Protein AF-A0A944QDQ6-F1 (afdb_monomer)

Sequence (275 aa):
MDFVETLKLIGAILAALIASRTIGAGARNWYLKGWGSRKVWRKKLNLLAVGATEEYVENLLGTPVFRNLEGPEIWQGNEEDTPKWVDHIFSTPHAWVVTRRVNDQLESWSVTVTDPKFWWDLEDVTFGKAKGRLGRSTFSELVDAPSGKYESAGARTAVYAESAYYGNPGAYQTFIFMHNQEGTGTCRTSGKGDVRTGEFSRPDDKGDYSAPEDESYRSESVVNTIIVTWYSSKMLHHEWQSWPVAITDQMRLLHRYQKKHGWRGKRSLGDGNGK

Structure (mmCIF, N/CA/C/O backbone):
data_AF-A0A944QDQ6-F1
#
_entry.id   AF-A0A944QDQ6-F1
#
loop_
_atom_site.group_PDB
_atom_site.id
_atom_site.type_symbol
_atom_site.label_atom_id
_atom_site.label_alt_id
_atom_site.label_comp_id
_atom_site.label_asym_id
_atom_site.label_entity_id
_atom_site.label_seq_id
_atom_site.pdbx_PDB_ins_code
_atom_site.Cartn_x
_atom_site.Cartn_y
_atom_site.Cartn_z
_atom_site.occupancy
_atom_site.B_iso_or_equiv
_atom_site.auth_seq_id
_atom_site.auth_comp_id
_atom_site.auth_asym_id
_atom_site.auth_atom_id
_atom_site.pdbx_PDB_model_num
ATOM 1 N N . MET A 1 1 ? -40.644 -3.416 56.980 1.00 56.97 1 MET A N 1
ATOM 2 C CA . MET A 1 1 ? -39.451 -3.134 56.160 1.00 56.97 1 MET A CA 1
ATOM 3 C C . MET A 1 1 ? -39.256 -1.632 56.220 1.00 56.97 1 MET A C 1
ATOM 5 O O . MET A 1 1 ? -40.200 -0.915 55.907 1.00 56.97 1 MET A O 1
ATOM 9 N N . ASP A 1 2 ? -38.142 -1.182 56.788 1.00 83.06 2 ASP A N 1
ATOM 10 C CA . ASP A 1 2 ? -37.934 0.227 57.130 1.00 83.06 2 ASP A CA 1
ATOM 11 C C . ASP A 1 2 ? -37.652 1.042 55.858 1.00 83.06 2 ASP A C 1
ATOM 13 O O . ASP A 1 2 ? -36.923 0.590 54.972 1.00 83.06 2 ASP A O 1
ATOM 17 N N . PHE A 1 3 ? -38.228 2.238 55.746 1.00 78.00 3 PHE A N 1
ATOM 18 C CA . PHE A 1 3 ? -38.111 3.105 54.563 1.00 78.00 3 PHE A CA 1
ATOM 19 C C . PHE A 1 3 ? -36.640 3.391 54.209 1.00 78.00 3 PHE A C 1
ATOM 21 O O . PHE A 1 3 ? -36.255 3.482 53.040 1.00 78.00 3 PHE A O 1
ATOM 28 N N . VAL A 1 4 ? -35.789 3.439 55.236 1.00 82.94 4 VAL A N 1
ATOM 29 C CA . VAL A 1 4 ? -34.338 3.611 55.122 1.00 82.94 4 VAL A CA 1
ATOM 30 C C . VAL A 1 4 ? -33.655 2.411 54.448 1.00 82.94 4 VAL A C 1
ATOM 32 O O . VAL A 1 4 ? -32.714 2.601 53.677 1.00 82.94 4 VAL A O 1
ATOM 35 N N . GLU A 1 5 ? -34.116 1.179 54.680 1.00 78.81 5 GLU A N 1
ATOM 36 C CA . GLU A 1 5 ? -33.572 -0.012 54.009 1.00 78.81 5 GLU A CA 1
ATOM 37 C C . GLU A 1 5 ? -33.968 -0.059 52.532 1.00 78.81 5 GLU A C 1
ATOM 39 O O . GLU A 1 5 ? -33.144 -0.398 51.680 1.00 78.81 5 GLU A O 1
ATOM 44 N N . THR A 1 6 ? -35.197 0.353 52.207 1.00 80.56 6 THR A N 1
ATOM 45 C CA . THR A 1 6 ? -35.670 0.425 50.818 1.00 80.56 6 THR A CA 1
ATOM 46 C C . THR A 1 6 ? -34.876 1.458 50.011 1.00 80.56 6 THR A C 1
ATOM 48 O O . THR A 1 6 ? -34.457 1.176 48.888 1.00 80.56 6 THR A O 1
ATOM 51 N N . LEU A 1 7 ? -34.577 2.623 50.599 1.00 77.81 7 LEU A N 1
ATOM 52 C CA . LEU A 1 7 ? -33.734 3.649 49.970 1.00 77.81 7 LEU A CA 1
ATOM 53 C C . LEU A 1 7 ? -32.287 3.183 49.752 1.00 77.81 7 LEU A C 1
ATOM 55 O O . LEU A 1 7 ? -31.714 3.446 48.692 1.00 77.81 7 LEU A O 1
ATOM 59 N N . LYS A 1 8 ? -31.697 2.454 50.709 1.00 80.69 8 LYS A N 1
ATOM 60 C CA . LYS A 1 8 ? -30.347 1.878 50.563 1.00 80.69 8 LYS A CA 1
ATOM 61 C C . LYS A 1 8 ? -30.285 0.845 49.437 1.00 80.69 8 LYS A C 1
ATOM 63 O O . LYS A 1 8 ? -29.337 0.863 48.652 1.00 80.69 8 LYS A O 1
ATOM 68 N N . LEU A 1 9 ? -31.301 -0.012 49.321 1.00 79.44 9 LEU A N 1
ATOM 69 C CA . LEU A 1 9 ? -31.389 -1.017 48.260 1.00 79.44 9 LEU A CA 1
ATOM 70 C C . LEU A 1 9 ? -31.516 -0.365 46.873 1.00 79.44 9 LEU A C 1
ATOM 72 O O . LEU A 1 9 ? -30.782 -0.725 45.954 1.00 79.44 9 LEU A O 1
ATOM 76 N N . ILE A 1 10 ? -32.387 0.640 46.732 1.00 75.81 10 ILE A N 1
ATOM 77 C CA . ILE A 1 10 ? -32.554 1.398 45.480 1.00 75.81 10 ILE A CA 1
ATOM 78 C C . ILE A 1 10 ? -31.249 2.112 45.096 1.00 75.81 10 ILE A C 1
ATOM 80 O O . ILE A 1 10 ? -30.823 2.042 43.940 1.00 75.81 10 ILE A O 1
ATOM 84 N N . GLY A 1 11 ? -30.578 2.749 46.061 1.00 71.38 11 GLY A N 1
ATOM 85 C CA . GLY A 1 11 ? -29.288 3.408 45.845 1.00 71.38 11 GLY A CA 1
ATOM 86 C C . GLY A 1 11 ? -28.192 2.443 45.382 1.00 71.38 11 GLY A C 1
ATOM 87 O O . GLY A 1 11 ? -27.461 2.751 44.440 1.00 71.38 11 GLY A O 1
ATOM 88 N N . ALA A 1 12 ? -28.114 1.251 45.98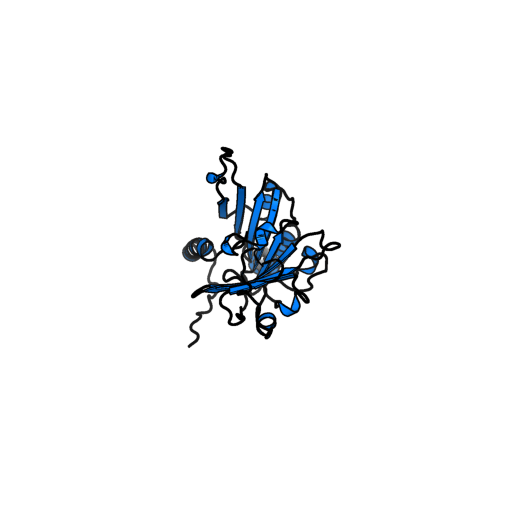0 1.00 73.62 12 ALA A N 1
ATOM 89 C CA . ALA A 1 12 ? -27.153 0.219 45.590 1.00 73.62 12 ALA A CA 1
ATOM 90 C C . ALA A 1 12 ? -27.408 -0.317 44.169 1.00 73.62 12 ALA A C 1
ATOM 92 O O . ALA A 1 12 ? -26.464 -0.474 43.392 1.00 73.62 12 ALA A O 1
ATOM 93 N N . ILE A 1 13 ? -28.675 -0.537 43.797 1.00 69.75 13 ILE A N 1
ATOM 94 C CA . ILE A 1 13 ? -29.059 -0.984 42.449 1.00 69.75 13 ILE A CA 1
ATOM 95 C C . ILE A 1 13 ? -28.701 0.079 41.401 1.00 69.75 13 ILE A C 1
ATOM 97 O O . ILE A 1 13 ? -28.098 -0.241 40.375 1.00 69.75 13 ILE A O 1
ATOM 101 N N . LEU A 1 14 ? -29.012 1.353 41.662 1.00 66.12 14 LEU A N 1
ATOM 102 C CA . LEU A 1 14 ? -28.656 2.462 40.769 1.00 66.12 14 LEU A CA 1
ATOM 103 C C . LEU A 1 14 ? -27.138 2.615 40.620 1.00 66.12 14 LEU A C 1
ATOM 105 O O . LEU A 1 14 ? -26.649 2.759 39.500 1.00 66.12 14 LEU A O 1
ATOM 109 N N . ALA A 1 15 ? -26.381 2.526 41.716 1.00 65.50 15 ALA A N 1
ATOM 110 C CA . ALA A 1 15 ? -24.922 2.583 41.678 1.00 65.50 15 ALA A CA 1
ATOM 111 C C . ALA A 1 15 ? -24.322 1.426 40.858 1.00 65.50 15 ALA A C 1
ATOM 113 O O . ALA A 1 15 ? -23.441 1.656 40.028 1.00 65.50 15 ALA A O 1
ATOM 114 N N . ALA A 1 16 ? -24.840 0.203 41.012 1.00 63.19 16 ALA A N 1
ATOM 115 C CA . ALA A 1 16 ? -24.416 -0.958 40.228 1.00 63.19 16 ALA A CA 1
ATOM 116 C C . ALA A 1 16 ? -24.758 -0.819 38.729 1.00 63.19 16 ALA A C 1
ATOM 118 O O . ALA A 1 16 ? -23.953 -1.171 37.861 1.00 63.19 16 ALA A O 1
ATOM 119 N N . LEU A 1 17 ? -25.919 -0.250 38.394 1.00 57.84 17 LEU A N 1
ATOM 120 C CA . LEU A 1 17 ? -26.319 0.027 37.008 1.00 57.84 17 LEU A CA 1
ATOM 121 C C . LEU A 1 17 ? -25.458 1.117 36.353 1.00 57.84 17 LEU A C 1
ATOM 123 O O . LEU A 1 17 ? -25.081 1.000 35.186 1.00 57.84 17 LEU A O 1
ATOM 127 N N . ILE A 1 18 ? -25.099 2.164 37.095 1.00 64.75 18 ILE A N 1
ATOM 128 C CA . ILE A 1 18 ? -24.206 3.219 36.601 1.00 64.75 18 ILE A CA 1
ATOM 129 C C . ILE A 1 18 ? -22.786 2.669 36.422 1.00 64.75 18 ILE A C 1
ATOM 131 O O . ILE A 1 18 ? -22.187 2.879 35.367 1.00 64.75 18 ILE A O 1
ATOM 135 N N . ALA A 1 19 ? -22.272 1.912 37.396 1.00 57.75 19 ALA A N 1
ATOM 136 C CA . ALA A 1 19 ? -20.950 1.289 37.330 1.00 57.75 19 ALA A CA 1
ATOM 137 C C . ALA A 1 19 ? -20.834 0.277 36.176 1.00 57.75 19 ALA A C 1
ATOM 139 O O . ALA A 1 19 ? -19.851 0.272 35.440 1.00 57.75 19 ALA A O 1
ATOM 140 N N . SER A 1 20 ? -21.857 -0.550 35.953 1.00 57.84 20 SER A N 1
ATOM 141 C CA . SER A 1 20 ? -21.879 -1.490 34.822 1.00 57.84 20 SER A CA 1
ATOM 142 C C . SER A 1 20 ? -21.933 -0.773 33.468 1.00 57.84 20 SER A C 1
ATOM 144 O O . SER A 1 20 ? -21.246 -1.187 32.531 1.00 57.84 20 SER A O 1
ATOM 146 N N . ARG A 1 21 ? -22.658 0.351 33.356 1.00 58.62 21 ARG A N 1
ATOM 147 C CA . ARG A 1 21 ? -22.640 1.195 32.149 1.00 58.62 21 ARG A CA 1
ATOM 148 C C . ARG A 1 21 ? -21.292 1.867 31.909 1.00 58.62 21 ARG A C 1
ATOM 150 O O . ARG A 1 21 ? -20.854 1.907 30.762 1.00 58.62 21 ARG A O 1
ATOM 157 N N . THR A 1 22 ? -20.622 2.383 32.938 1.00 62.34 22 THR A N 1
ATOM 158 C CA . THR A 1 22 ? -19.313 3.041 32.780 1.00 62.34 22 THR A CA 1
ATOM 159 C C . THR A 1 22 ? -18.206 2.038 32.466 1.00 62.34 22 THR A C 1
ATOM 161 O O . THR A 1 22 ? -17.411 2.286 31.559 1.00 62.34 22 THR A O 1
ATOM 164 N N . ILE A 1 23 ? -18.204 0.869 33.114 1.00 66.12 23 ILE A N 1
ATOM 165 C CA . ILE A 1 23 ? -17.296 -0.241 32.789 1.00 66.12 23 ILE A CA 1
ATOM 166 C C . ILE A 1 23 ? -17.562 -0.743 31.363 1.00 66.12 23 ILE A C 1
ATOM 168 O O . ILE A 1 23 ? -16.626 -0.886 30.576 1.00 66.12 23 ILE A O 1
ATOM 172 N N . GLY A 1 24 ? -18.831 -0.928 30.985 1.00 59.50 24 GLY A N 1
ATOM 173 C CA . GLY A 1 24 ? -19.222 -1.335 29.634 1.00 59.50 24 GLY A CA 1
ATOM 174 C C . GLY A 1 24 ? -18.836 -0.314 28.558 1.00 59.50 24 GLY A C 1
ATOM 175 O O . GLY A 1 24 ? -18.328 -0.689 27.501 1.00 59.50 24 GLY A O 1
ATOM 176 N N . ALA A 1 25 ? -19.001 0.984 28.825 1.00 61.81 25 ALA A N 1
ATOM 177 C CA . ALA A 1 25 ? -18.583 2.057 27.923 1.00 61.81 25 ALA A CA 1
ATOM 178 C C . ALA A 1 25 ? -17.053 2.155 27.808 1.00 61.81 25 ALA A C 1
ATOM 180 O O . ALA A 1 25 ? -16.532 2.347 26.708 1.00 61.81 25 ALA A O 1
ATOM 181 N N . GLY A 1 26 ? -16.324 1.967 28.912 1.00 64.00 26 GLY A N 1
ATOM 182 C CA . GLY A 1 26 ? -14.861 1.906 28.933 1.00 64.00 26 GLY A CA 1
ATOM 183 C C . GLY A 1 26 ? -14.321 0.718 28.138 1.00 64.00 26 GLY A C 1
ATOM 184 O O . GLY A 1 26 ? -13.469 0.898 27.267 1.00 64.00 26 GLY A O 1
ATOM 185 N N . ALA A 1 27 ? -14.879 -0.475 28.355 1.00 63.97 27 ALA A N 1
ATOM 186 C CA . ALA A 1 27 ? -14.532 -1.689 27.620 1.00 63.97 27 ALA A CA 1
ATOM 187 C C . ALA A 1 27 ? -14.871 -1.573 26.127 1.00 63.97 27 ALA A C 1
ATOM 189 O O . ALA A 1 27 ? -14.054 -1.930 25.278 1.00 63.97 27 ALA A O 1
ATOM 190 N N . ARG A 1 28 ? -16.033 -0.999 25.782 1.00 62.97 28 ARG A N 1
ATOM 191 C CA . ARG A 1 28 ? -16.425 -0.726 24.392 1.00 62.97 28 ARG A CA 1
ATOM 192 C C . ARG A 1 28 ? -15.487 0.276 23.729 1.00 62.97 28 ARG A C 1
ATOM 194 O O . ARG A 1 28 ? -15.049 0.029 22.612 1.00 62.97 28 ARG A O 1
ATOM 201 N N . ASN A 1 29 ? -15.138 1.371 24.401 1.00 65.81 29 ASN A N 1
ATOM 202 C CA . ASN A 1 29 ? -14.189 2.351 23.875 1.00 65.81 29 ASN A CA 1
ATOM 203 C C . ASN A 1 29 ? -12.790 1.756 23.712 1.00 65.81 29 ASN A C 1
ATOM 205 O O . ASN A 1 29 ? -12.133 2.024 22.712 1.00 65.81 29 ASN A O 1
ATOM 209 N N . TRP A 1 30 ? -12.337 0.925 24.648 1.00 70.19 30 TRP A N 1
ATOM 210 C CA . TRP A 1 30 ? -11.065 0.219 24.527 1.00 70.19 30 TRP A CA 1
ATOM 211 C C . TRP A 1 30 ? -11.079 -0.782 23.364 1.00 70.19 30 TRP A C 1
ATOM 213 O O . TRP A 1 30 ? -10.160 -0.791 22.545 1.00 70.19 30 TRP A O 1
ATOM 223 N N . TYR A 1 31 ? -12.159 -1.553 23.215 1.00 69.44 31 TYR A N 1
ATOM 224 C CA . TYR A 1 31 ? -12.350 -2.478 22.099 1.00 69.44 31 TYR A CA 1
ATOM 225 C C . TYR A 1 31 ? -12.383 -1.743 20.752 1.00 69.44 31 TYR A C 1
ATOM 227 O O . TYR A 1 31 ? -11.644 -2.104 19.835 1.00 69.44 31 TYR A O 1
ATOM 235 N N . LEU A 1 32 ? -13.175 -0.673 20.645 1.00 71.69 32 LEU A N 1
ATOM 236 C CA . LEU A 1 32 ? -13.296 0.149 19.441 1.00 71.69 32 LEU A CA 1
ATOM 237 C C . LEU A 1 32 ? -12.043 0.971 19.138 1.00 71.69 32 LEU A C 1
ATOM 239 O O . LEU A 1 32 ? -11.860 1.333 17.988 1.00 71.69 32 LEU A O 1
ATOM 243 N N . LYS A 1 33 ? -11.170 1.243 20.115 1.00 71.25 33 LYS A N 1
ATOM 244 C CA . LYS A 1 33 ? -9.846 1.858 19.889 1.00 71.25 33 LYS A CA 1
ATOM 245 C C . LYS A 1 33 ? -8.743 0.828 19.627 1.00 71.25 33 LYS A C 1
ATOM 247 O O . LYS A 1 33 ? -7.660 1.184 19.169 1.00 71.25 33 LYS A O 1
ATOM 252 N N . GLY A 1 34 ? -9.000 -0.440 19.933 1.00 77.06 34 GLY A N 1
ATOM 253 C CA . GLY A 1 34 ? -8.056 -1.541 19.825 1.00 77.06 34 GLY A CA 1
ATOM 254 C C . GLY A 1 34 ? -8.468 -2.540 18.751 1.00 77.06 34 GLY A C 1
ATOM 255 O O . GLY A 1 34 ? -8.372 -2.278 17.556 1.00 77.06 34 GLY A O 1
ATOM 256 N N . TRP A 1 35 ? -8.863 -3.736 19.182 1.00 81.94 35 TRP A N 1
ATOM 257 C CA . TRP A 1 35 ? -9.089 -4.880 18.295 1.00 81.94 35 TRP A CA 1
ATOM 258 C C . TRP A 1 35 ? -10.320 -4.727 17.389 1.00 81.94 35 TRP A C 1
ATOM 260 O O . TRP A 1 35 ? -10.261 -5.077 16.209 1.00 81.94 35 TRP A O 1
ATOM 270 N N . GLY A 1 36 ? -11.394 -4.120 17.899 1.00 85.94 36 GLY A N 1
ATOM 271 C CA . GLY A 1 36 ? -12.598 -3.809 17.132 1.00 85.94 36 GLY A CA 1
ATOM 272 C C . GLY A 1 36 ? -12.317 -2.872 15.961 1.00 85.94 36 GLY A C 1
ATOM 273 O O . GLY A 1 36 ? -12.753 -3.160 14.848 1.00 85.94 36 GLY A O 1
ATOM 274 N N . SER A 1 37 ? -11.514 -1.821 16.182 1.00 89.94 37 SER A N 1
ATOM 275 C CA . SER A 1 37 ? -11.062 -0.914 15.112 1.00 89.94 37 SER A CA 1
ATOM 276 C C . SER A 1 37 ? -10.401 -1.688 13.976 1.00 89.94 37 SER A C 1
ATOM 278 O O . SER A 1 37 ? -10.774 -1.546 12.815 1.00 89.94 37 SER A O 1
ATOM 280 N N . ARG A 1 38 ? -9.460 -2.579 14.317 1.00 93.38 38 ARG A N 1
ATOM 281 C CA . ARG A 1 38 ? -8.719 -3.379 13.334 1.00 93.38 38 ARG A CA 1
ATOM 282 C C . ARG A 1 38 ? -9.658 -4.247 12.499 1.00 93.38 38 ARG A C 1
ATOM 284 O O . ARG A 1 38 ? -9.533 -4.285 11.282 1.00 93.38 38 ARG A O 1
ATOM 291 N N . LYS A 1 39 ? -10.633 -4.907 13.129 1.00 93.81 39 LYS A N 1
ATOM 292 C CA . LYS A 1 39 ? -11.616 -5.729 12.406 1.00 93.81 39 LYS A CA 1
ATOM 293 C C . LYS A 1 39 ? -12.482 -4.892 11.460 1.00 93.81 39 LYS A C 1
ATOM 295 O O . LYS A 1 39 ? -12.718 -5.317 10.334 1.00 93.81 39 LYS A O 1
ATOM 300 N N . VAL A 1 40 ? -12.940 -3.720 11.904 1.00 94.25 40 VAL A N 1
ATOM 301 C CA . VAL A 1 40 ? -13.736 -2.799 11.075 1.00 94.25 40 VAL A CA 1
ATOM 302 C C . VAL A 1 40 ? -12.927 -2.320 9.873 1.00 94.25 40 VAL A C 1
ATOM 304 O O . VAL A 1 40 ? -13.420 -2.381 8.752 1.00 94.25 40 VAL A O 1
ATOM 307 N N . TRP A 1 41 ? -11.678 -1.907 10.083 1.00 95.44 41 TRP A N 1
ATOM 308 C CA . TRP A 1 41 ? -10.842 -1.400 8.999 1.00 95.44 41 TRP A CA 1
ATOM 309 C C . TRP A 1 41 ? -10.479 -2.466 7.970 1.00 95.44 41 TRP A C 1
ATOM 311 O O . TRP A 1 41 ? -10.577 -2.174 6.790 1.00 95.44 41 TRP A O 1
ATOM 321 N N . ARG A 1 42 ? -10.182 -3.712 8.363 1.00 96.25 42 ARG A N 1
ATOM 322 C CA . ARG A 1 42 ? -9.988 -4.805 7.382 1.00 96.25 42 ARG A CA 1
ATOM 323 C C . ARG A 1 42 ? -11.198 -4.979 6.470 1.00 96.25 42 ARG A C 1
ATOM 325 O O . ARG A 1 42 ? -11.043 -5.067 5.263 1.00 96.25 42 ARG A O 1
ATOM 332 N N . LYS A 1 43 ? -12.404 -4.972 7.051 1.00 96.06 43 LYS A N 1
ATOM 333 C CA . LYS A 1 43 ? -13.643 -5.067 6.271 1.00 96.06 43 LYS A CA 1
ATOM 334 C C . LYS A 1 43 ? -13.798 -3.900 5.305 1.00 96.06 43 LYS A C 1
ATOM 336 O O . LYS A 1 43 ? -14.211 -4.125 4.182 1.00 96.06 43 LYS A O 1
ATOM 341 N N . LYS A 1 44 ? -13.474 -2.676 5.736 1.00 97.12 44 LYS A N 1
ATOM 342 C CA . LYS A 1 44 ? -13.519 -1.502 4.858 1.00 97.12 44 LYS A CA 1
ATOM 343 C C . LYS A 1 44 ? -12.504 -1.605 3.719 1.00 97.12 44 LYS A C 1
ATOM 345 O O . LYS A 1 44 ? -12.864 -1.341 2.587 1.00 97.12 44 LYS A O 1
ATOM 350 N N . LEU A 1 45 ? -11.271 -2.022 4.001 1.00 97.25 45 LEU A N 1
ATOM 351 C CA . LEU A 1 45 ? -10.235 -2.165 2.975 1.00 97.25 45 LEU A CA 1
ATOM 352 C C . LEU A 1 45 ? -10.592 -3.236 1.930 1.00 97.25 45 LEU A C 1
ATOM 354 O O . LEU A 1 45 ? -10.366 -3.007 0.751 1.00 97.25 45 LEU A O 1
ATOM 358 N N . ASN A 1 46 ? -11.243 -4.334 2.331 1.00 96.94 46 ASN A N 1
ATOM 359 C CA . ASN A 1 46 ? -11.766 -5.352 1.403 1.00 96.94 46 ASN A CA 1
ATOM 360 C C . ASN A 1 46 ? -12.862 -4.837 0.450 1.00 96.94 46 ASN A C 1
ATOM 362 O O . ASN A 1 46 ? -13.221 -5.541 -0.486 1.00 96.94 46 ASN A O 1
ATOM 366 N N . LEU A 1 47 ? -13.437 -3.659 0.707 1.00 96.69 47 LEU A N 1
ATOM 367 C CA . LEU A 1 47 ? -14.458 -3.049 -0.148 1.00 96.69 47 LEU A CA 1
ATOM 368 C C . LEU A 1 47 ? -13.866 -2.054 -1.159 1.00 96.69 47 LEU A C 1
ATOM 370 O O . LEU A 1 47 ? -14.606 -1.520 -1.979 1.00 96.69 47 LEU A O 1
ATOM 374 N N . LEU A 1 48 ? -12.556 -1.787 -1.114 1.00 96.38 48 LEU A N 1
ATOM 375 C CA . LEU A 1 48 ? -11.902 -0.966 -2.130 1.00 96.38 48 LEU A CA 1
ATOM 376 C C . LEU A 1 48 ? -11.817 -1.735 -3.447 1.00 96.38 48 LEU A C 1
ATOM 378 O O . LEU A 1 48 ? -11.375 -2.881 -3.485 1.00 96.38 48 LEU A O 1
ATOM 382 N N . ALA A 1 49 ? -12.218 -1.080 -4.532 1.00 94.31 49 ALA A N 1
ATOM 383 C CA . ALA A 1 49 ? -12.229 -1.666 -5.861 1.00 94.31 49 ALA A CA 1
ATOM 384 C C . ALA A 1 49 ? -11.846 -0.618 -6.906 1.00 94.31 49 ALA A C 1
ATOM 386 O O . ALA A 1 49 ? -12.343 0.507 -6.877 1.00 94.31 49 ALA A O 1
ATOM 387 N N . VAL A 1 50 ? -10.983 -1.005 -7.847 1.00 94.56 50 VAL A N 1
ATOM 388 C CA . VAL A 1 50 ? -10.730 -0.222 -9.067 1.00 94.56 50 VAL A CA 1
ATOM 389 C C . VAL A 1 50 ? -12.058 -0.024 -9.815 1.00 94.56 50 VAL A C 1
ATOM 391 O O . VAL A 1 50 ? -12.908 -0.913 -9.820 1.00 94.56 50 VAL A O 1
ATOM 394 N N . GLY A 1 51 ? -12.258 1.159 -10.392 1.00 94.12 51 GLY A N 1
ATOM 395 C CA . GLY A 1 51 ? -13.498 1.591 -11.042 1.00 94.12 51 GLY A CA 1
ATOM 396 C C . GLY A 1 51 ? -14.539 2.209 -10.100 1.00 94.12 51 GLY A C 1
ATOM 397 O O . GLY A 1 51 ? -15.549 2.726 -10.573 1.00 94.12 51 GLY A O 1
ATOM 398 N N . ALA A 1 52 ? -14.317 2.197 -8.781 1.00 95.75 52 ALA A N 1
ATOM 399 C CA . ALA A 1 52 ? -15.212 2.863 -7.836 1.00 95.75 52 ALA A CA 1
ATOM 400 C C . ALA A 1 52 ? -15.254 4.390 -8.044 1.00 95.75 52 ALA A C 1
ATOM 402 O O . ALA A 1 52 ? -14.278 5.011 -8.475 1.00 95.75 52 ALA A O 1
ATOM 403 N N . THR A 1 53 ? -16.387 5.001 -7.691 1.00 95.94 53 THR A N 1
ATOM 404 C CA . THR A 1 53 ? -16.551 6.460 -7.684 1.00 95.94 53 THR A CA 1
ATOM 405 C C . THR A 1 53 ? -15.885 7.080 -6.455 1.00 95.94 53 THR A C 1
ATOM 407 O O . THR A 1 53 ? -15.695 6.418 -5.432 1.00 95.94 53 THR A O 1
ATOM 410 N N . GLU A 1 54 ? -15.565 8.373 -6.516 1.00 93.81 54 GLU A N 1
ATOM 411 C CA . GLU A 1 54 ? -15.071 9.108 -5.341 1.00 93.81 54 GLU A CA 1
ATOM 412 C C . GLU A 1 54 ? -16.067 9.100 -4.194 1.00 93.81 54 GLU A C 1
ATOM 414 O O . GLU A 1 54 ? -15.682 8.778 -3.077 1.00 93.81 54 GLU A O 1
ATOM 419 N N . GLU A 1 55 ? -17.345 9.355 -4.473 1.00 95.88 55 GLU A N 1
ATOM 420 C CA . GLU A 1 55 ? -18.384 9.347 -3.444 1.00 95.88 55 GLU A CA 1
ATOM 421 C C . GLU A 1 55 ? -18.420 8.008 -2.690 1.00 95.88 55 GLU A C 1
ATOM 423 O O . GLU A 1 55 ? -18.532 7.972 -1.464 1.00 95.88 55 GLU A O 1
ATOM 428 N N . TYR A 1 56 ? -18.267 6.885 -3.401 1.00 97.06 56 TYR A N 1
ATOM 429 C CA . TYR A 1 56 ? -18.183 5.573 -2.767 1.00 97.06 56 TYR A CA 1
ATOM 430 C C . TYR A 1 56 ? -16.968 5.463 -1.833 1.00 97.06 56 TYR A C 1
ATOM 432 O O . TYR A 1 56 ? -17.095 5.012 -0.691 1.00 97.06 56 TYR A O 1
ATOM 440 N N . VAL A 1 57 ? -15.793 5.897 -2.299 1.00 97.12 57 VAL A N 1
ATOM 441 C CA . VAL A 1 57 ? -14.543 5.859 -1.526 1.00 97.12 57 VAL A CA 1
ATOM 442 C C . VAL A 1 57 ? -14.615 6.779 -0.305 1.00 97.12 57 VAL A C 1
ATOM 444 O O . VAL A 1 57 ? -14.215 6.367 0.784 1.00 97.12 57 VAL A O 1
ATOM 447 N N . GLU A 1 58 ? -15.158 7.986 -0.440 1.00 96.00 58 GLU A N 1
ATOM 448 C CA . GLU A 1 58 ? -15.322 8.935 0.665 1.00 96.00 58 GLU A CA 1
ATOM 449 C C . GLU A 1 58 ? -16.333 8.434 1.700 1.00 96.00 58 GLU A C 1
ATOM 451 O O . GLU A 1 58 ? -16.080 8.501 2.904 1.00 96.00 58 GLU A O 1
ATOM 456 N N . ASN A 1 59 ? -17.439 7.826 1.265 1.00 96.69 59 ASN A N 1
ATOM 457 C CA . ASN A 1 59 ? -18.380 7.169 2.173 1.00 96.69 59 ASN A CA 1
ATOM 458 C C . ASN A 1 59 ? -17.721 6.011 2.942 1.00 96.69 59 ASN A C 1
ATOM 460 O O . ASN A 1 59 ? -18.014 5.766 4.120 1.00 96.69 59 ASN A O 1
ATOM 464 N N . LEU A 1 60 ? -16.797 5.297 2.296 1.00 96.69 60 LEU A N 1
ATOM 465 C CA . LEU A 1 60 ? -16.083 4.176 2.889 1.00 96.69 60 LEU A CA 1
ATOM 466 C C . LEU A 1 60 ? -14.986 4.627 3.869 1.00 96.69 60 LEU A C 1
ATOM 468 O O . LEU A 1 60 ? -14.907 4.104 4.989 1.00 96.69 60 LEU A O 1
ATOM 472 N N . LEU A 1 61 ? -14.139 5.577 3.473 1.00 96.00 61 LEU A N 1
ATOM 473 C CA . LEU A 1 61 ? -12.906 5.955 4.176 1.00 96.00 61 LEU A CA 1
ATOM 474 C C . LEU A 1 61 ? -13.024 7.252 4.992 1.00 96.00 61 LEU A C 1
ATOM 476 O O . LEU A 1 61 ? -12.228 7.456 5.911 1.00 96.00 61 LEU A O 1
ATOM 480 N N . GLY A 1 62 ? -14.037 8.073 4.723 1.00 95.75 62 GLY A N 1
ATOM 481 C CA . GLY A 1 62 ? -14.188 9.433 5.236 1.00 95.75 62 GLY A CA 1
ATOM 482 C C . GLY A 1 62 ? -13.575 10.469 4.293 1.00 95.75 62 GLY A C 1
ATOM 483 O O . GLY A 1 62 ? -13.304 10.187 3.134 1.00 95.75 62 GLY A O 1
ATOM 484 N N . THR A 1 63 ? -13.334 11.675 4.798 1.00 95.44 63 THR A N 1
ATOM 485 C CA . THR A 1 63 ? -12.751 12.774 4.014 1.00 95.44 63 THR A CA 1
ATOM 486 C C . THR A 1 63 ? -11.237 12.596 3.840 1.00 95.44 63 THR A C 1
ATOM 488 O O . THR A 1 63 ? -10.551 12.286 4.826 1.00 95.44 63 THR A O 1
ATOM 491 N N . PRO A 1 64 ? -10.679 12.822 2.636 1.00 96.38 64 PRO A N 1
ATOM 492 C CA . PRO A 1 64 ? -9.236 12.797 2.446 1.00 96.38 64 PRO A CA 1
ATOM 493 C C . PRO A 1 64 ? -8.549 13.944 3.201 1.00 96.38 64 PRO A C 1
ATOM 495 O O . PRO A 1 64 ? -9.063 15.054 3.310 1.00 96.38 64 PRO A O 1
ATOM 498 N N . VAL A 1 65 ? -7.358 13.670 3.736 1.00 94.75 65 VAL A N 1
ATOM 499 C CA . VAL A 1 65 ? -6.508 14.662 4.417 1.00 94.75 65 VAL A CA 1
ATOM 500 C C . VAL A 1 65 ? -5.643 15.459 3.444 1.00 94.75 65 VAL A C 1
ATOM 502 O O . VAL A 1 65 ? -5.252 16.579 3.762 1.00 94.75 65 VAL A O 1
ATOM 505 N N . PHE A 1 66 ? -5.351 14.891 2.274 1.00 94.31 66 PHE A N 1
ATOM 506 C CA . PHE A 1 66 ? -4.653 15.572 1.191 1.00 94.31 66 PHE A CA 1
ATOM 507 C C . PHE A 1 66 ? -5.303 15.244 -0.146 1.00 94.31 66 PHE A C 1
ATOM 509 O O . PHE A 1 66 ? -5.843 14.151 -0.339 1.00 94.31 66 PHE A O 1
ATOM 516 N N . ARG A 1 67 ? -5.177 16.197 -1.065 1.00 94.62 67 ARG A N 1
ATOM 517 C CA . ARG A 1 67 ? -5.551 16.072 -2.466 1.00 94.62 67 ARG A CA 1
ATOM 518 C C . ARG A 1 67 ? -4.393 16.600 -3.302 1.00 94.62 67 ARG A C 1
ATOM 520 O O . ARG A 1 67 ? -4.116 17.797 -3.253 1.00 94.62 67 ARG A O 1
ATOM 527 N N . ASN A 1 68 ? -3.710 15.715 -4.018 1.00 91.56 68 ASN A N 1
ATOM 528 C CA . ASN A 1 68 ? -2.620 16.083 -4.915 1.00 91.56 68 ASN A CA 1
ATOM 529 C C . ASN A 1 68 ? -3.133 16.029 -6.354 1.00 91.56 68 ASN A C 1
ATOM 531 O O . ASN A 1 68 ? -3.787 15.064 -6.746 1.00 91.56 68 ASN A O 1
ATOM 535 N N . LEU A 1 69 ? -2.839 17.067 -7.127 1.00 90.06 69 LEU A N 1
ATOM 536 C CA . LEU A 1 69 ? -3.215 17.174 -8.531 1.00 90.06 69 LEU A CA 1
ATOM 537 C C . LEU A 1 69 ? -1.934 17.097 -9.352 1.00 90.06 69 LEU A C 1
ATOM 539 O O . LEU A 1 69 ? -1.003 17.858 -9.080 1.00 90.06 69 LEU A O 1
ATOM 543 N N . GLU A 1 70 ? -1.883 16.212 -10.345 1.00 82.50 70 GLU A N 1
ATOM 544 C CA . GLU A 1 70 ? -0.899 16.385 -11.409 1.00 82.50 70 GLU A CA 1
ATOM 545 C C . GLU A 1 70 ? -1.493 17.341 -12.442 1.00 82.50 70 GLU A C 1
ATOM 547 O O . GLU A 1 70 ? -2.581 17.097 -12.974 1.00 82.50 70 GLU A O 1
ATOM 552 N N . GLY A 1 71 ? -0.808 18.469 -12.651 1.00 66.50 71 GLY A N 1
ATOM 553 C CA . GLY A 1 71 ? -1.246 19.494 -13.592 1.00 66.50 71 GLY A CA 1
ATOM 554 C C . GLY A 1 71 ? -1.378 18.941 -15.016 1.00 66.50 71 GLY A C 1
ATOM 555 O O . GLY A 1 71 ? -0.779 17.906 -15.330 1.00 66.50 71 GLY A O 1
ATOM 556 N N . PRO A 1 72 ? -2.155 19.611 -15.883 1.00 61.94 72 PRO A N 1
ATOM 557 C CA . PRO A 1 72 ? -2.242 19.235 -17.286 1.00 61.94 72 PRO A CA 1
ATOM 558 C C . PRO A 1 72 ? -0.849 19.262 -17.922 1.00 61.94 72 PRO A C 1
ATOM 560 O O . PRO A 1 72 ? 0.056 19.972 -17.474 1.00 61.94 72 PRO A O 1
ATOM 563 N N . GLU A 1 73 ? -0.651 18.473 -18.971 1.00 60.47 73 GLU A N 1
ATOM 564 C CA . GLU A 1 73 ? 0.616 18.432 -19.691 1.00 60.47 73 GLU A CA 1
ATOM 565 C C . GLU A 1 73 ? 0.743 19.697 -20.559 1.00 60.47 73 GLU A C 1
ATOM 567 O O . GLU A 1 73 ? 0.478 19.680 -21.757 1.00 60.47 73 GLU A O 1
ATOM 572 N N . ILE A 1 74 ? 1.128 20.818 -19.931 1.00 55.72 74 ILE A N 1
ATOM 573 C CA . ILE A 1 74 ? 1.178 22.172 -20.528 1.00 55.72 74 ILE A CA 1
ATOM 574 C C . ILE A 1 74 ? 1.979 22.188 -21.846 1.00 55.72 74 ILE A C 1
ATOM 576 O O . ILE A 1 74 ? 1.723 22.993 -22.738 1.00 55.72 74 ILE A O 1
ATOM 580 N N . TRP A 1 75 ? 2.928 21.265 -22.006 1.00 56.78 75 TRP A N 1
ATOM 581 C CA . TRP A 1 75 ? 3.805 21.182 -23.172 1.00 56.78 75 TRP A CA 1
ATOM 582 C C . TRP A 1 75 ? 3.180 20.527 -24.413 1.00 56.78 75 TRP A C 1
ATOM 584 O O . TRP A 1 75 ? 3.766 20.637 -25.487 1.00 56.78 75 TRP A O 1
ATOM 594 N N . GLN A 1 76 ? 2.013 19.879 -24.308 1.00 56.59 76 GLN A N 1
ATOM 595 C CA . GLN A 1 76 ? 1.351 19.231 -25.454 1.00 56.59 76 GLN A CA 1
ATOM 596 C C . GLN A 1 76 ? 0.259 20.088 -26.118 1.00 56.59 76 GLN A C 1
ATOM 598 O O . GLN A 1 76 ? -0.404 19.620 -27.039 1.00 56.59 76 GLN A O 1
ATOM 603 N N . GLY A 1 77 ? 0.074 21.344 -25.697 1.00 56.03 77 GLY A N 1
ATOM 604 C CA . GLY A 1 77 ? -0.858 22.272 -26.351 1.00 56.03 77 GLY A CA 1
ATOM 605 C C . GLY A 1 77 ? -2.344 21.924 -26.193 1.00 56.03 77 GLY A C 1
ATOM 606 O O . GLY A 1 77 ? -3.176 22.554 -26.838 1.00 56.03 77 GLY A O 1
ATOM 607 N N . ASN A 1 78 ? -2.687 20.955 -25.338 1.00 56.16 78 ASN A N 1
ATOM 608 C CA . ASN A 1 78 ? -4.061 20.730 -24.903 1.00 56.16 78 ASN A CA 1
ATOM 609 C C . ASN A 1 78 ? -4.365 21.675 -23.736 1.00 56.16 78 ASN A C 1
ATOM 611 O O . ASN A 1 78 ? -3.911 21.454 -22.616 1.00 56.16 78 ASN A O 1
ATOM 615 N N . GLU A 1 79 ? -5.140 22.724 -24.011 1.00 55.34 79 GLU A N 1
ATOM 616 C CA . GLU A 1 79 ? -5.656 23.701 -23.036 1.00 55.34 79 GLU A CA 1
ATOM 617 C C . GLU A 1 79 ? -6.791 23.141 -22.152 1.00 55.34 79 GLU A C 1
ATOM 619 O O . GLU A 1 79 ? -7.595 23.897 -21.610 1.00 55.34 79 GLU A O 1
ATOM 624 N N . GLU A 1 80 ? -6.913 21.820 -22.000 1.00 61.88 80 GLU A N 1
ATOM 625 C CA . GLU A 1 80 ? -7.879 21.283 -21.044 1.00 61.88 80 GLU A CA 1
ATOM 626 C C . GLU A 1 80 ? -7.334 21.464 -19.621 1.00 61.88 80 GLU A C 1
ATOM 628 O O . GLU A 1 80 ? -6.370 20.820 -19.213 1.00 61.88 80 GLU A O 1
ATOM 633 N N . ASP A 1 81 ? -7.998 22.329 -18.846 1.00 66.00 81 ASP A N 1
ATOM 634 C CA . ASP A 1 81 ? -7.744 22.607 -17.419 1.00 66.00 81 ASP A CA 1
ATOM 635 C C . ASP A 1 81 ? -7.943 21.380 -16.497 1.00 66.00 81 ASP A C 1
ATOM 637 O O . ASP A 1 81 ? -7.876 21.480 -15.267 1.00 66.00 81 ASP A O 1
ATOM 641 N N . THR A 1 82 ? -8.216 20.200 -17.056 1.00 70.19 82 THR A N 1
ATOM 642 C CA . THR A 1 82 ? -8.437 18.982 -16.283 1.00 70.19 82 THR A CA 1
ATOM 643 C C . THR A 1 82 ? -7.109 18.360 -15.846 1.00 70.19 82 THR A C 1
ATOM 645 O O . THR A 1 82 ? -6.252 18.084 -16.689 1.00 70.19 82 THR A O 1
ATOM 648 N N . PRO A 1 83 ? -6.923 18.085 -14.541 1.00 77.94 83 PRO A N 1
ATOM 649 C CA . PRO A 1 83 ? -5.731 17.400 -14.059 1.00 77.94 83 PRO A CA 1
ATOM 650 C C . PRO A 1 83 ? -5.651 16.000 -14.669 1.00 77.94 83 PRO A C 1
ATOM 652 O O . PRO A 1 83 ? -6.661 15.302 -14.775 1.00 77.94 83 PRO A O 1
ATOM 655 N N . LYS A 1 84 ? -4.439 15.559 -15.014 1.00 86.31 84 LYS A N 1
ATOM 656 C CA . LYS A 1 84 ? -4.217 14.229 -15.602 1.00 86.31 84 LYS A CA 1
ATOM 657 C C . LYS A 1 84 ? -4.631 13.113 -14.642 1.00 86.31 84 LYS A C 1
ATOM 659 O O . LYS A 1 84 ? -5.179 12.095 -15.060 1.00 86.31 84 LYS A O 1
ATOM 664 N N . TRP A 1 85 ? -4.385 13.323 -13.351 1.00 90.62 85 TRP A N 1
ATOM 665 C CA . TRP A 1 85 ? -4.955 12.522 -12.279 1.00 90.62 85 TRP A CA 1
ATOM 666 C C . TRP A 1 85 ? -5.040 13.299 -10.969 1.00 90.62 85 TRP A C 1
ATOM 668 O O . TRP A 1 85 ? -4.377 14.321 -10.765 1.00 90.62 85 TRP A O 1
ATOM 678 N N . VAL A 1 86 ? -5.844 12.761 -10.054 1.00 94.12 86 VAL A N 1
ATOM 679 C CA . VAL A 1 86 ? -6.019 13.275 -8.695 1.00 94.12 86 VAL A CA 1
ATOM 680 C C . VAL A 1 86 ? -5.748 12.167 -7.690 1.00 94.12 86 VAL A C 1
ATOM 682 O O . VAL A 1 86 ? -6.434 11.144 -7.703 1.00 94.12 86 VAL A O 1
ATOM 685 N N . ASP A 1 87 ? -4.796 12.393 -6.788 1.00 95.69 87 ASP A N 1
ATOM 686 C CA . ASP A 1 87 ? -4.552 11.506 -5.655 1.00 95.69 87 ASP A CA 1
ATOM 687 C C . ASP A 1 87 ? -5.259 12.035 -4.408 1.00 95.69 87 ASP A C 1
ATOM 689 O O . ASP A 1 87 ? -4.998 13.151 -3.953 1.00 95.69 87 ASP A O 1
ATOM 693 N N . HIS A 1 88 ? -6.114 11.208 -3.814 1.00 97.00 88 HIS A N 1
ATOM 694 C CA . HIS A 1 88 ? -6.699 11.446 -2.498 1.00 97.00 88 HIS A CA 1
ATOM 695 C C . HIS A 1 88 ? -6.009 10.575 -1.460 1.00 97.00 88 HIS A C 1
ATOM 697 O O . HIS A 1 88 ? -5.844 9.370 -1.652 1.00 97.00 88 HIS A O 1
ATOM 703 N N . ILE A 1 89 ? -5.612 11.182 -0.345 1.00 96.94 89 ILE A N 1
ATOM 704 C CA . ILE A 1 89 ? -4.899 10.494 0.731 1.00 96.94 89 ILE A CA 1
ATOM 705 C C . ILE A 1 89 ? -5.775 10.493 1.976 1.00 96.94 89 ILE A C 1
ATOM 707 O O . ILE A 1 89 ? -6.171 11.548 2.463 1.00 96.94 89 ILE A O 1
ATOM 711 N N . PHE A 1 90 ? -6.025 9.316 2.539 1.00 96.00 90 PHE A N 1
ATOM 712 C CA . PHE A 1 90 ? -6.862 9.111 3.715 1.00 96.00 90 PHE A CA 1
ATOM 713 C C . PHE A 1 90 ? -6.015 8.660 4.906 1.00 96.00 90 PHE A C 1
ATOM 715 O O . PHE A 1 90 ? -5.241 7.700 4.833 1.00 96.00 90 PHE A O 1
ATOM 722 N N . SER A 1 91 ? -6.199 9.339 6.041 1.00 93.19 91 SER A N 1
ATOM 723 C CA . SER A 1 91 ? -5.578 8.974 7.315 1.00 93.19 91 SER A CA 1
ATOM 724 C C . SER A 1 91 ? -6.496 8.050 8.104 1.00 93.19 91 SER A C 1
ATOM 726 O O . SER A 1 91 ? -7.484 8.508 8.676 1.00 93.19 91 SER A O 1
ATOM 728 N N . THR A 1 92 ? -6.129 6.780 8.260 1.00 91.62 92 THR A N 1
ATOM 729 C CA . THR A 1 92 ? -6.845 5.866 9.166 1.00 91.62 92 THR A CA 1
ATOM 730 C C . THR A 1 92 ? -6.050 5.643 10.466 1.00 91.62 92 THR A C 1
ATOM 732 O O . THR A 1 92 ? -4.861 5.974 10.551 1.00 91.62 92 THR A O 1
ATOM 735 N N . PRO A 1 93 ? -6.651 5.050 11.516 1.00 89.88 93 PRO A N 1
ATOM 736 C CA . PRO A 1 93 ? -5.924 4.689 12.735 1.00 89.88 93 PRO A CA 1
ATOM 737 C C . PRO A 1 93 ? -4.795 3.661 12.533 1.00 89.88 93 PRO A C 1
ATOM 739 O O . PRO A 1 93 ? -3.915 3.553 13.398 1.00 89.88 93 PRO A O 1
ATOM 742 N N . HIS A 1 94 ? -4.825 2.882 11.445 1.00 94.56 94 HIS A N 1
ATOM 743 C CA . HIS A 1 94 ? -3.939 1.726 11.246 1.00 94.56 94 HIS A CA 1
ATOM 744 C C . HIS A 1 94 ? -3.159 1.730 9.929 1.00 94.56 94 HIS A C 1
ATOM 746 O O . HIS A 1 94 ? -2.205 0.966 9.798 1.00 94.56 94 HIS A O 1
ATOM 752 N N . ALA A 1 95 ? -3.540 2.571 8.974 1.00 96.31 95 ALA A N 1
ATOM 753 C CA . ALA A 1 95 ? -2.975 2.602 7.634 1.00 96.31 95 ALA A CA 1
ATOM 754 C C . ALA A 1 95 ? -3.140 3.980 6.978 1.00 96.31 95 ALA A C 1
ATOM 756 O O . ALA A 1 95 ? -4.049 4.738 7.332 1.00 96.31 95 ALA A O 1
ATOM 757 N N . TRP A 1 96 ? -2.285 4.265 6.007 1.00 97.50 96 TRP A N 1
ATOM 758 C CA . TRP A 1 96 ? -2.558 5.246 4.96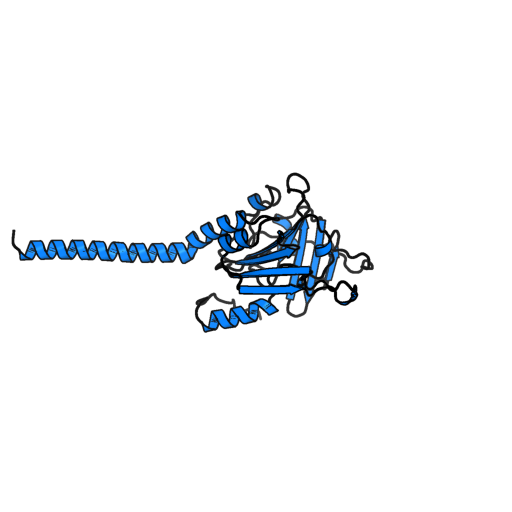7 1.00 97.50 96 TRP A CA 1
ATOM 759 C C . TRP A 1 96 ? -3.272 4.553 3.815 1.00 97.50 96 TRP A C 1
ATOM 761 O O . TRP A 1 96 ? -2.932 3.417 3.488 1.00 97.50 96 TRP A O 1
ATOM 771 N N . VAL A 1 97 ? -4.248 5.229 3.218 1.00 98.12 97 VAL A N 1
ATOM 772 C CA . VAL A 1 97 ? -4.855 4.795 1.957 1.00 98.12 97 VAL A CA 1
ATOM 773 C C . VAL A 1 97 ? -4.680 5.922 0.961 1.00 98.12 97 VAL A C 1
ATOM 775 O O . VAL A 1 97 ? -4.994 7.064 1.290 1.00 98.12 97 VAL A O 1
ATOM 778 N N . VAL A 1 98 ? -4.163 5.621 -0.223 1.00 97.88 98 VAL A N 1
ATOM 779 C CA . VAL A 1 98 ? -4.015 6.603 -1.300 1.00 97.88 98 VAL A CA 1
ATOM 780 C C . VAL A 1 98 ? -4.766 6.089 -2.510 1.00 97.88 98 VAL A C 1
ATOM 782 O O . VAL A 1 98 ? -4.617 4.931 -2.876 1.00 97.88 98 VAL A O 1
ATOM 785 N N . THR A 1 99 ? -5.600 6.921 -3.113 1.00 97.50 99 THR A N 1
ATOM 786 C CA . THR A 1 99 ? -6.427 6.554 -4.264 1.00 97.50 99 THR A CA 1
ATOM 787 C C . THR A 1 99 ? -6.156 7.513 -5.404 1.00 97.50 99 THR A C 1
ATOM 789 O O . THR A 1 99 ? -6.236 8.719 -5.184 1.00 97.50 99 THR A O 1
ATOM 792 N N . ARG A 1 100 ? -5.897 7.000 -6.603 1.00 96.12 100 ARG A N 1
ATOM 793 C CA . ARG A 1 100 ? -5.665 7.781 -7.816 1.00 96.12 100 ARG A CA 1
ATOM 794 C C . ARG A 1 100 ? -6.844 7.699 -8.757 1.00 96.12 100 ARG A C 1
ATOM 796 O O . ARG A 1 100 ? -7.243 6.610 -9.170 1.00 96.12 100 ARG A O 1
ATOM 803 N N . ARG A 1 101 ? -7.347 8.863 -9.147 1.00 93.62 101 ARG A N 1
ATOM 804 C CA . ARG A 1 101 ? -8.452 8.989 -10.091 1.00 93.62 101 ARG A CA 1
ATOM 805 C C . ARG A 1 101 ? -8.003 9.569 -11.417 1.00 93.62 101 ARG A C 1
ATOM 807 O O . ARG A 1 101 ? -7.224 10.518 -11.435 1.00 93.62 101 ARG A O 1
ATOM 814 N N . VAL A 1 102 ? -8.563 9.030 -12.491 1.00 90.94 102 VAL A N 1
ATOM 815 C CA . VAL A 1 102 ? -8.472 9.556 -13.858 1.00 90.94 102 VAL A CA 1
ATOM 816 C C . VAL A 1 102 ? -9.895 9.580 -14.404 1.00 90.94 102 VAL A C 1
ATOM 818 O O . VAL A 1 102 ? -10.617 8.600 -14.239 1.00 90.94 102 VAL A O 1
ATOM 821 N N . ASN A 1 103 ? -10.324 10.696 -15.002 1.00 88.69 103 ASN A N 1
ATOM 822 C CA . ASN A 1 103 ? -11.681 10.851 -15.555 1.00 88.69 103 ASN A CA 1
ATOM 823 C C . ASN A 1 103 ? -12.786 10.405 -14.579 1.00 88.69 103 ASN A C 1
ATOM 825 O O . ASN A 1 103 ? -13.668 9.617 -14.912 1.00 88.69 103 ASN A O 1
ATOM 829 N N . ASP A 1 104 ? -12.677 10.865 -13.335 1.00 86.12 104 ASP A N 1
ATOM 830 C CA . ASP A 1 104 ? -13.573 10.556 -12.223 1.00 86.12 104 ASP A CA 1
ATOM 831 C C . ASP A 1 104 ? -13.658 9.093 -11.750 1.00 86.12 104 ASP A C 1
ATOM 833 O O . ASP A 1 104 ? -14.362 8.818 -10.771 1.00 86.12 104 ASP A O 1
ATOM 837 N N . GLN A 1 105 ? -12.885 8.172 -12.321 1.00 91.00 105 GLN A N 1
ATOM 838 C CA . GLN A 1 105 ? -12.865 6.765 -11.920 1.00 91.00 105 GLN A CA 1
ATOM 839 C C . GLN A 1 105 ? -11.607 6.421 -11.128 1.00 91.00 105 GLN A C 1
ATOM 841 O O . GLN A 1 105 ? -10.527 6.952 -11.386 1.00 91.00 105 GLN A O 1
ATOM 846 N N . LEU A 1 106 ? -11.744 5.536 -10.137 1.00 94.62 106 LEU A N 1
ATOM 847 C CA . LEU A 1 106 ? -10.610 5.033 -9.367 1.00 94.62 106 LEU A CA 1
ATOM 848 C C . LEU A 1 106 ? -9.761 4.074 -10.214 1.00 94.62 106 LEU A C 1
ATOM 850 O O . LEU A 1 106 ? -10.107 2.907 -10.345 1.00 94.62 106 LEU A O 1
ATOM 854 N N . GLU A 1 107 ? -8.635 4.539 -10.745 1.00 94.69 107 GLU A N 1
ATOM 855 C CA . GLU A 1 107 ? -7.730 3.730 -11.580 1.00 94.69 107 GLU A CA 1
ATOM 856 C C . GLU A 1 107 ? -6.794 2.849 -10.753 1.00 94.69 107 GLU A C 1
ATOM 858 O O . GLU A 1 107 ? -6.477 1.712 -11.110 1.00 94.69 107 GLU A O 1
ATOM 863 N N . SER A 1 108 ? -6.326 3.383 -9.628 1.00 96.25 108 SER A N 1
ATOM 864 C CA . SER A 1 108 ? -5.442 2.658 -8.725 1.00 96.25 108 SER A CA 1
ATOM 865 C C . SER A 1 108 ? -5.582 3.144 -7.296 1.00 96.25 108 SER A C 1
ATOM 867 O O . SER A 1 108 ? -6.018 4.262 -7.026 1.00 96.25 108 SER A O 1
ATOM 869 N N . TRP A 1 109 ? -5.217 2.292 -6.354 1.00 97.56 109 TRP A N 1
ATOM 870 C CA . TRP A 1 109 ? -5.167 2.646 -4.947 1.00 97.56 109 TRP A CA 1
ATOM 871 C C . TRP A 1 109 ? -4.078 1.856 -4.238 1.00 97.56 109 TRP A C 1
ATOM 873 O O . TRP A 1 109 ? -3.648 0.802 -4.702 1.00 97.56 109 TRP A O 1
ATOM 883 N N . SER A 1 110 ? -3.638 2.359 -3.094 1.00 98.19 110 SER A N 1
ATOM 884 C CA . SER A 1 110 ? -2.719 1.661 -2.215 1.00 98.19 110 SER A CA 1
ATOM 885 C C . SER A 1 110 ? -3.143 1.723 -0.764 1.00 98.19 110 SER A C 1
ATOM 887 O O . SER A 1 110 ? -3.886 2.609 -0.332 1.00 98.19 110 SER A O 1
ATOM 889 N N . VAL A 1 111 ? -2.630 0.768 0.003 1.00 98.62 111 VAL A N 1
ATOM 890 C CA . VAL A 1 111 ? -2.748 0.740 1.454 1.00 98.62 111 VAL A CA 1
ATOM 891 C C . VAL A 1 111 ? -1.367 0.527 2.044 1.00 98.62 111 VAL A C 1
ATOM 893 O O . VAL A 1 111 ? -0.764 -0.508 1.789 1.00 98.62 111 VAL A O 1
ATOM 896 N N . THR A 1 112 ? -0.909 1.453 2.885 1.00 98.44 112 THR A N 1
ATOM 897 C CA . THR A 1 112 ? 0.335 1.338 3.664 1.00 98.44 112 THR A CA 1
ATOM 898 C C . THR A 1 112 ? -0.001 1.125 5.139 1.00 98.44 112 THR A C 1
ATOM 900 O O . THR A 1 112 ? -0.543 2.014 5.799 1.00 98.44 112 THR A O 1
ATOM 903 N N . VAL A 1 113 ? 0.313 -0.048 5.694 1.00 97.94 113 VAL A N 1
ATOM 904 C CA . VAL A 1 113 ? 0.042 -0.389 7.101 1.00 97.94 113 VAL A CA 1
ATOM 905 C C . VAL A 1 113 ? 1.017 0.328 8.029 1.00 97.94 113 VAL A C 1
ATOM 907 O O . VAL A 1 113 ? 2.214 0.080 7.981 1.00 97.94 113 VAL A O 1
ATOM 910 N N . THR A 1 114 ? 0.497 1.149 8.946 1.00 95.31 114 THR A N 1
ATOM 911 C CA . THR A 1 114 ? 1.294 1.984 9.871 1.00 95.31 114 THR A CA 1
ATOM 912 C C . THR A 1 114 ? 1.219 1.549 11.340 1.00 95.31 114 THR A C 1
ATOM 914 O O . THR A 1 114 ? 1.976 2.035 12.180 1.00 95.31 114 THR A O 1
ATOM 917 N N . ASP A 1 115 ? 0.281 0.666 11.703 1.00 93.56 115 ASP A N 1
ATOM 918 C CA . ASP A 1 115 ? 0.184 0.081 13.048 1.00 93.56 115 ASP A CA 1
ATOM 919 C C . ASP A 1 115 ? 0.829 -1.314 13.053 1.00 93.56 115 ASP A C 1
ATOM 921 O O . ASP A 1 115 ? 0.254 -2.218 12.451 1.00 93.56 115 ASP A O 1
ATOM 925 N N . PRO A 1 116 ? 1.930 -1.548 13.798 1.00 93.75 116 PRO A N 1
ATOM 926 C CA . PRO A 1 116 ? 2.559 -2.867 13.892 1.00 93.75 116 PRO A CA 1
ATOM 927 C C . PRO A 1 116 ? 1.606 -3.966 14.376 1.00 93.75 116 PRO A C 1
ATOM 929 O O . PRO A 1 116 ? 1.811 -5.145 14.111 1.00 93.75 116 PRO A O 1
ATOM 932 N N . LYS A 1 117 ? 0.552 -3.620 15.128 1.00 93.88 117 LYS A N 1
ATOM 933 C CA . LYS A 1 117 ? -0.456 -4.576 15.622 1.00 93.88 117 LYS A CA 1
ATOM 934 C C . LYS A 1 117 ? -1.605 -4.791 14.635 1.00 93.88 117 LYS A C 1
ATOM 936 O O . LYS A 1 117 ? -2.455 -5.651 14.874 1.00 93.88 117 LYS A O 1
ATOM 941 N N . PHE A 1 118 ? -1.676 -3.995 13.575 1.00 95.69 118 PHE A N 1
ATOM 942 C CA . PHE A 1 118 ? -2.596 -4.197 12.472 1.00 95.69 118 PHE A CA 1
ATOM 943 C C . PHE A 1 118 ? -1.933 -5.050 11.399 1.00 95.69 118 PHE A C 1
ATOM 945 O O . PHE A 1 118 ? -0.725 -5.035 11.211 1.00 95.69 118 PHE A O 1
ATOM 952 N N . TRP A 1 119 ? -2.763 -5.828 10.733 1.00 96.81 119 TRP A N 1
ATOM 953 C CA . TRP A 1 119 ? -2.405 -6.588 9.553 1.00 96.81 119 TRP A CA 1
ATOM 954 C C . TRP A 1 119 ? -3.675 -6.753 8.740 1.00 96.81 119 TRP A C 1
ATOM 956 O O . TRP A 1 119 ? -4.778 -6.743 9.312 1.00 96.81 119 TRP A O 1
ATOM 966 N N . TRP A 1 120 ? -3.512 -6.897 7.436 1.00 97.44 120 TRP A N 1
ATOM 967 C CA . TRP A 1 120 ? -4.603 -7.074 6.494 1.00 97.44 120 TRP A CA 1
ATOM 968 C C . TRP A 1 120 ? -4.336 -8.320 5.657 1.00 97.44 120 TRP A C 1
ATOM 970 O O . TRP A 1 120 ? -3.223 -8.501 5.179 1.00 97.44 120 TRP A O 1
ATOM 980 N N . ASP A 1 121 ? -5.319 -9.213 5.597 1.00 97.56 121 ASP A N 1
ATOM 981 C CA . ASP A 1 121 ? -5.225 -10.427 4.795 1.00 97.56 121 ASP A CA 1
ATOM 982 C C . ASP A 1 121 ? -5.354 -10.065 3.318 1.00 97.56 121 ASP A C 1
ATOM 984 O O . ASP A 1 121 ? -6.288 -9.349 2.952 1.00 97.56 121 ASP A O 1
ATOM 988 N N . LEU A 1 122 ? -4.407 -10.516 2.504 1.00 97.19 122 LEU A N 1
ATOM 989 C CA . LEU A 1 122 ? -4.372 -10.198 1.082 1.00 97.19 122 LEU A CA 1
ATOM 990 C C . LEU A 1 122 ? -5.125 -11.224 0.232 1.00 97.19 122 LEU A C 1
ATOM 992 O O . LEU A 1 122 ? -5.315 -10.985 -0.960 1.00 97.19 122 LEU A O 1
ATOM 996 N N . GLU A 1 123 ? -5.593 -12.327 0.821 1.00 95.56 123 GLU A N 1
ATOM 997 C CA . GLU A 1 123 ? -6.246 -13.399 0.068 1.00 95.56 123 GLU A CA 1
ATOM 998 C C . GLU A 1 123 ? -7.498 -12.894 -0.667 1.00 95.56 123 GLU A C 1
ATOM 1000 O O . GLU A 1 123 ? -7.624 -13.104 -1.871 1.00 95.56 123 GLU A O 1
ATOM 1005 N N . ASP A 1 124 ? -8.373 -12.143 0.008 1.00 92.75 124 ASP A N 1
ATOM 1006 C CA . ASP A 1 124 ? -9.604 -11.621 -0.601 1.00 92.75 124 ASP A CA 1
ATOM 1007 C C . ASP A 1 124 ? -9.308 -10.631 -1.739 1.00 92.75 124 ASP A C 1
ATOM 1009 O O . ASP A 1 124 ? -9.873 -10.732 -2.827 1.00 92.75 124 ASP A O 1
ATOM 1013 N N . VAL A 1 125 ? -8.401 -9.677 -1.503 1.00 94.38 125 VAL A N 1
ATOM 1014 C CA . VAL A 1 125 ? -8.132 -8.584 -2.453 1.00 94.38 125 VAL A CA 1
ATOM 1015 C C . VAL A 1 125 ? -7.316 -9.027 -3.664 1.00 94.38 125 VAL A C 1
ATOM 1017 O O . VAL A 1 125 ? -7.356 -8.385 -4.707 1.00 94.38 125 VAL A O 1
ATOM 1020 N N . THR A 1 126 ? -6.597 -10.141 -3.538 1.00 95.31 126 THR A N 1
ATOM 1021 C CA . THR A 1 126 ? -5.827 -10.751 -4.629 1.00 95.31 126 THR A CA 1
ATOM 1022 C C . THR A 1 126 ? -6.519 -11.977 -5.222 1.00 95.31 126 THR A C 1
ATOM 1024 O O . THR A 1 126 ? -5.883 -12.753 -5.932 1.00 95.31 126 THR A O 1
ATOM 1027 N N . PHE A 1 127 ? -7.813 -12.183 -4.947 1.00 94.38 127 PHE A N 1
ATOM 1028 C CA . PHE A 1 127 ? -8.596 -13.302 -5.489 1.00 94.38 127 PHE A CA 1
ATOM 1029 C C . PHE A 1 127 ? -7.956 -14.678 -5.213 1.00 94.38 127 PHE A C 1
ATOM 1031 O O . PHE A 1 127 ? -7.916 -15.566 -6.070 1.00 94.38 127 PHE A O 1
ATOM 1038 N N . GLY A 1 128 ? -7.403 -14.845 -4.013 1.00 94.62 128 GLY A N 1
ATOM 1039 C CA . GLY A 1 128 ? -6.748 -16.067 -3.555 1.00 94.62 128 GLY A CA 1
ATOM 1040 C C . GLY A 1 128 ? -5.308 -16.256 -4.035 1.00 94.62 128 GLY A C 1
ATOM 1041 O O . GLY A 1 128 ? -4.749 -17.335 -3.825 1.00 94.62 128 GLY A O 1
ATOM 1042 N N . LYS A 1 129 ? -4.710 -15.263 -4.710 1.00 94.81 129 LYS A N 1
ATOM 1043 C CA . LYS A 1 129 ? -3.392 -15.404 -5.355 1.00 94.81 129 LYS A CA 1
ATOM 1044 C C . LYS A 1 129 ? -2.210 -15.087 -4.458 1.00 94.81 129 LYS A C 1
ATOM 1046 O O . LYS A 1 129 ? -1.204 -15.775 -4.569 1.00 94.81 129 LYS A O 1
ATOM 1051 N N . ALA A 1 130 ? -2.342 -14.127 -3.550 1.00 94.94 130 ALA A N 1
ATOM 1052 C CA . ALA A 1 130 ? -1.344 -13.856 -2.525 1.00 94.94 130 ALA A CA 1
ATOM 1053 C C . ALA A 1 130 ? -1.904 -14.251 -1.156 1.00 94.94 130 ALA A C 1
ATOM 1055 O O . ALA A 1 130 ? -2.836 -13.630 -0.642 1.00 94.94 130 ALA A O 1
ATOM 1056 N N . LYS A 1 131 ? -1.329 -15.295 -0.554 1.00 93.62 131 LYS A N 1
ATOM 1057 C CA . LYS A 1 131 ? -1.757 -15.827 0.745 1.00 93.62 131 LYS A CA 1
ATOM 1058 C C . LYS A 1 131 ? -0.836 -15.333 1.846 1.00 93.62 131 LYS A C 1
ATOM 1060 O O . LYS A 1 131 ? 0.048 -16.045 2.308 1.00 93.62 131 LYS A O 1
ATOM 1065 N N . GLY A 1 132 ? -1.056 -14.103 2.289 1.00 95.75 132 GLY A N 1
ATOM 1066 C CA . GLY A 1 132 ? -0.329 -13.580 3.433 1.00 95.75 132 GLY A CA 1
ATOM 1067 C C . GLY A 1 132 ? -0.872 -12.260 3.939 1.00 95.75 132 GLY A C 1
ATOM 1068 O O . GLY A 1 132 ? -1.942 -11.790 3.553 1.00 95.75 132 GLY A O 1
ATOM 1069 N N . ARG A 1 133 ? -0.145 -11.689 4.896 1.00 98.06 133 ARG A N 1
ATOM 1070 C CA . ARG A 1 133 ? -0.642 -10.595 5.726 1.00 98.06 133 ARG A CA 1
ATOM 1071 C C . ARG A 1 133 ? 0.184 -9.344 5.505 1.00 98.06 133 ARG A C 1
ATOM 1073 O O . ARG A 1 133 ? 1.340 -9.282 5.917 1.00 98.06 133 ARG A O 1
ATOM 1080 N N . LEU A 1 134 ? -0.437 -8.308 4.959 1.00 98.31 134 LEU A N 1
ATOM 1081 C CA . LEU A 1 134 ? 0.193 -7.005 4.805 1.00 98.31 134 LEU A CA 1
ATOM 1082 C C . LEU A 1 134 ? 0.629 -6.439 6.164 1.00 98.31 134 LEU A C 1
ATOM 1084 O O . LEU A 1 134 ? -0.139 -6.452 7.133 1.00 98.31 134 LEU A O 1
ATOM 1088 N N . GLY A 1 135 ? 1.863 -5.941 6.223 1.00 97.44 135 GLY A N 1
ATOM 1089 C CA . GLY A 1 135 ? 2.540 -5.465 7.429 1.00 97.44 135 GLY A CA 1
ATOM 1090 C C . GLY A 1 135 ? 3.163 -6.576 8.281 1.00 97.44 135 GLY A C 1
ATOM 1091 O O . GLY A 1 135 ? 3.616 -6.295 9.393 1.00 97.44 135 GLY A O 1
ATOM 1092 N N . ARG A 1 136 ? 3.147 -7.834 7.816 1.00 97.75 136 ARG A N 1
ATOM 1093 C CA . ARG A 1 136 ? 3.680 -8.996 8.548 1.00 97.75 136 ARG A CA 1
ATOM 1094 C C . ARG A 1 136 ? 4.456 -9.963 7.673 1.00 97.75 136 ARG A C 1
ATOM 1096 O O . ARG A 1 136 ? 5.532 -10.371 8.089 1.00 97.75 136 ARG A O 1
ATOM 1103 N N . SER A 1 137 ? 3.891 -10.330 6.532 1.00 98.31 137 SER A N 1
ATOM 1104 C CA . SER A 1 137 ? 4.523 -11.253 5.603 1.00 98.31 137 SER A CA 1
ATOM 1105 C C . SER A 1 137 ? 5.680 -10.595 4.875 1.00 98.31 137 SER A C 1
ATOM 1107 O O . SER A 1 137 ? 5.693 -9.375 4.674 1.00 98.31 137 SER A O 1
ATOM 1109 N N . THR A 1 138 ? 6.650 -11.412 4.496 1.00 98.50 138 THR A N 1
ATOM 1110 C CA . THR A 1 138 ? 7.820 -10.975 3.736 1.00 98.50 138 THR A CA 1
ATOM 1111 C C . THR A 1 138 ? 7.580 -11.119 2.237 1.00 98.50 138 THR A C 1
ATOM 1113 O O . THR A 1 138 ? 6.571 -11.687 1.811 1.00 98.50 138 THR A O 1
ATOM 1116 N N . PHE A 1 139 ? 8.473 -10.573 1.414 1.00 97.94 139 PHE A N 1
ATOM 1117 C CA . PHE A 1 139 ? 8.330 -10.675 -0.040 1.00 97.94 139 PHE A CA 1
ATOM 1118 C C . PHE A 1 139 ? 8.398 -12.124 -0.522 1.00 97.94 139 PHE A C 1
ATOM 1120 O O . PHE A 1 139 ? 7.559 -12.536 -1.318 1.00 97.94 139 PHE A O 1
ATOM 1127 N N . SER A 1 140 ? 9.318 -12.919 0.033 1.00 96.69 140 SER A N 1
ATOM 1128 C CA . SER A 1 140 ? 9.446 -14.339 -0.318 1.00 96.69 140 SER A CA 1
ATOM 1129 C C . SER A 1 140 ? 8.237 -15.188 0.091 1.00 96.69 140 SER A C 1
ATOM 1131 O O . SER A 1 140 ? 8.085 -16.290 -0.413 1.00 96.69 140 SER A O 1
ATOM 1133 N N . GLU A 1 141 ? 7.412 -14.721 1.035 1.00 97.00 141 GLU A N 1
ATOM 1134 C CA . GLU A 1 141 ? 6.174 -15.404 1.440 1.00 97.00 141 GLU A CA 1
ATOM 1135 C C . GLU A 1 141 ? 4.968 -15.027 0.568 1.00 97.00 141 GLU A C 1
ATOM 1137 O O . GLU A 1 141 ? 4.025 -15.807 0.462 1.00 97.00 141 GLU A O 1
ATOM 1142 N N . LEU A 1 142 ? 4.945 -13.808 0.014 1.00 95.12 142 LEU A N 1
ATOM 1143 C CA . LEU A 1 142 ? 3.784 -13.282 -0.714 1.00 95.12 142 LEU A CA 1
ATOM 1144 C C . LEU A 1 142 ? 3.858 -13.494 -2.221 1.00 95.12 142 LEU A C 1
ATOM 1146 O O . LEU A 1 142 ? 2.810 -13.622 -2.855 1.00 95.12 142 LEU A O 1
ATOM 1150 N N . VAL A 1 143 ? 5.063 -13.465 -2.788 1.00 92.44 143 VAL A N 1
ATOM 1151 C CA . VAL A 1 143 ? 5.269 -13.449 -4.235 1.00 92.44 143 VAL A CA 1
ATOM 1152 C C . VAL A 1 143 ? 6.294 -14.514 -4.601 1.00 92.44 143 VAL A C 1
ATOM 1154 O O . VAL A 1 143 ? 7.496 -14.313 -4.461 1.00 92.44 143 VAL A O 1
ATOM 1157 N N . ASP A 1 144 ? 5.832 -15.656 -5.101 1.00 89.69 144 ASP A N 1
ATOM 1158 C CA . ASP A 1 144 ? 6.742 -16.739 -5.493 1.00 89.69 144 ASP A CA 1
ATOM 1159 C C . ASP A 1 144 ? 7.585 -16.343 -6.716 1.00 89.69 144 ASP A C 1
ATOM 1161 O O . ASP A 1 144 ? 8.799 -16.547 -6.746 1.00 89.69 144 ASP A O 1
ATOM 1165 N N . ALA A 1 145 ? 6.941 -15.733 -7.717 1.00 91.00 145 ALA A N 1
ATOM 1166 C CA . ALA A 1 145 ? 7.556 -15.350 -8.985 1.00 91.00 145 ALA A CA 1
ATOM 1167 C C . ALA A 1 145 ? 7.099 -13.932 -9.388 1.00 91.00 145 ALA A C 1
ATOM 1169 O O . ALA A 1 145 ? 6.042 -13.784 -10.010 1.00 91.00 145 ALA A O 1
ATOM 1170 N N . PRO A 1 146 ? 7.844 -12.878 -9.009 1.00 95.12 146 PRO A N 1
ATOM 1171 C CA . PRO A 1 146 ? 7.471 -11.513 -9.351 1.00 95.12 146 PRO A CA 1
ATOM 1172 C C . PRO A 1 146 ? 7.622 -11.249 -10.853 1.00 95.12 146 PRO A C 1
ATOM 1174 O O . PRO A 1 146 ? 8.589 -11.678 -11.482 1.00 95.12 146 PRO A O 1
ATOM 1177 N N . SER A 1 147 ? 6.685 -10.487 -11.414 1.00 94.56 147 SER A N 1
ATOM 1178 C CA . SER A 1 147 ? 6.724 -9.987 -12.794 1.00 94.56 147 SER A CA 1
ATOM 1179 C C . SER A 1 147 ? 7.770 -8.880 -12.975 1.00 94.56 147 SER A C 1
ATOM 1181 O O . SER A 1 147 ? 8.261 -8.653 -14.080 1.00 94.56 147 SER A O 1
ATOM 1183 N N . GLY A 1 148 ? 8.155 -8.215 -11.888 1.00 94.75 148 GLY A N 1
ATOM 1184 C CA . GLY A 1 148 ? 9.233 -7.238 -11.852 1.00 94.75 148 GLY A CA 1
ATOM 1185 C C . GLY A 1 148 ? 9.681 -6.955 -10.425 1.00 94.75 148 GLY A C 1
ATOM 1186 O O . GLY A 1 148 ? 8.919 -7.139 -9.476 1.00 94.75 148 GLY A O 1
ATOM 1187 N N . LYS A 1 149 ? 10.922 -6.487 -10.276 1.00 96.19 149 LYS A N 1
ATOM 1188 C CA . LYS A 1 149 ? 11.474 -6.006 -9.000 1.00 96.19 149 LYS A CA 1
ATOM 1189 C C . LYS A 1 149 ? 11.935 -4.563 -9.141 1.00 96.19 149 LYS A C 1
ATOM 1191 O O . LYS A 1 149 ? 12.580 -4.223 -10.137 1.00 96.19 149 LYS A O 1
ATOM 1196 N N . TYR A 1 150 ? 11.634 -3.763 -8.129 1.00 96.06 150 TYR A N 1
ATOM 1197 C CA . TYR A 1 150 ? 12.034 -2.373 -8.000 1.00 96.06 150 TYR A CA 1
ATOM 1198 C C . TYR A 1 150 ? 12.737 -2.153 -6.662 1.00 96.06 150 TYR A C 1
ATOM 1200 O O . TYR A 1 150 ? 12.223 -2.548 -5.619 1.00 96.06 150 TYR A O 1
ATOM 1208 N N . GLU A 1 151 ? 13.874 -1.473 -6.664 1.00 95.69 151 GLU A N 1
ATOM 1209 C CA . GLU A 1 151 ? 14.526 -0.994 -5.449 1.00 95.69 151 GLU A CA 1
ATOM 1210 C C . GLU A 1 151 ? 15.041 0.418 -5.666 1.00 95.69 151 GLU A C 1
ATOM 1212 O O . GLU A 1 151 ? 15.593 0.725 -6.714 1.00 95.69 151 GLU A O 1
ATOM 1217 N N . SER A 1 152 ? 14.901 1.267 -4.655 1.00 94.50 152 SER A N 1
ATOM 1218 C CA . SER A 1 152 ? 15.549 2.572 -4.605 1.00 94.50 152 SER A CA 1
ATOM 1219 C C . SER A 1 152 ? 16.037 2.810 -3.182 1.00 94.50 152 SER A C 1
ATOM 1221 O O . SER A 1 152 ? 15.235 3.045 -2.271 1.00 94.50 152 SER A O 1
ATOM 1223 N N . ALA A 1 153 ? 17.353 2.791 -2.991 1.00 92.06 153 ALA A N 1
ATOM 1224 C CA . ALA A 1 153 ? 18.011 3.015 -1.712 1.00 92.06 153 ALA A CA 1
ATOM 1225 C C . ALA A 1 153 ? 18.814 4.326 -1.742 1.00 92.06 153 ALA A C 1
ATOM 1227 O O . ALA A 1 153 ? 19.910 4.412 -2.288 1.00 92.06 153 ALA A O 1
ATOM 1228 N N . GLY A 1 154 ? 18.250 5.365 -1.127 1.00 87.50 154 GLY A N 1
ATOM 1229 C CA . GLY A 1 154 ? 18.896 6.654 -0.896 1.00 87.50 154 GLY A CA 1
ATOM 1230 C C . GLY A 1 154 ? 19.371 6.826 0.550 1.00 87.50 154 GLY A C 1
ATOM 1231 O O . GLY A 1 154 ? 19.147 5.983 1.414 1.00 87.50 154 GLY A O 1
ATOM 1232 N N . ALA A 1 155 ? 19.970 7.982 0.850 1.00 83.88 155 ALA A N 1
ATOM 1233 C CA . ALA A 1 155 ? 20.583 8.260 2.157 1.00 83.88 155 ALA A CA 1
ATOM 1234 C C . ALA A 1 155 ? 19.616 8.207 3.359 1.00 83.88 155 ALA A C 1
ATOM 1236 O O . ALA A 1 155 ? 20.053 8.078 4.500 1.00 83.88 155 ALA A O 1
ATOM 1237 N N . ARG A 1 156 ? 18.309 8.378 3.130 1.00 82.44 156 ARG A N 1
ATOM 1238 C CA . ARG A 1 156 ? 17.280 8.404 4.188 1.00 82.44 156 ARG A CA 1
ATOM 1239 C C . ARG A 1 156 ? 16.059 7.545 3.880 1.00 82.44 156 ARG A C 1
ATOM 1241 O O . ARG A 1 156 ? 15.148 7.476 4.699 1.00 82.44 156 ARG A O 1
ATOM 1248 N N . THR A 1 157 ? 16.022 6.934 2.702 1.00 86.62 157 THR A N 1
ATOM 1249 C CA . THR A 1 157 ? 14.833 6.285 2.155 1.00 86.62 157 THR A CA 1
ATOM 1250 C C . THR A 1 157 ? 15.251 5.021 1.425 1.00 86.62 157 THR A C 1
ATOM 1252 O O . THR A 1 157 ? 15.941 5.104 0.416 1.00 86.62 157 THR A O 1
ATOM 1255 N N . ALA A 1 158 ? 14.825 3.862 1.922 1.00 92.00 158 ALA A N 1
ATOM 1256 C CA . ALA A 1 158 ? 14.874 2.600 1.192 1.00 92.00 158 ALA A CA 1
ATOM 1257 C C . ALA A 1 158 ? 13.456 2.177 0.800 1.00 92.00 158 ALA A C 1
ATOM 1259 O O . ALA A 1 158 ? 12.569 2.135 1.656 1.00 92.00 158 ALA A O 1
ATOM 1260 N N . VAL A 1 159 ? 13.247 1.927 -0.486 1.00 95.88 159 VAL A N 1
ATOM 1261 C CA . VAL A 1 159 ? 12.015 1.373 -1.043 1.00 95.88 159 VAL A CA 1
ATOM 1262 C C . VAL A 1 159 ? 12.367 0.089 -1.762 1.00 95.88 159 VAL A C 1
ATOM 1264 O O . VAL A 1 159 ? 13.318 0.069 -2.538 1.00 95.88 159 VAL A O 1
ATOM 1267 N N . TYR A 1 160 ? 11.570 -0.947 -1.534 1.00 97.31 160 TYR A N 1
ATOM 1268 C CA . TYR A 1 160 ? 11.613 -2.178 -2.310 1.00 97.31 160 TYR A CA 1
ATOM 1269 C C . TYR A 1 160 ? 10.197 -2.550 -2.736 1.00 97.31 160 TYR A C 1
ATOM 1271 O O . TYR A 1 160 ? 9.265 -2.398 -1.943 1.00 97.31 160 TYR A O 1
ATOM 1279 N N . ALA A 1 161 ? 10.018 -3.000 -3.972 1.00 97.81 161 ALA A N 1
ATOM 1280 C CA . ALA A 1 161 ? 8.732 -3.438 -4.478 1.00 97.81 161 ALA A CA 1
ATOM 1281 C C . ALA A 1 161 ? 8.854 -4.593 -5.475 1.00 97.81 161 ALA A C 1
ATOM 1283 O O . ALA A 1 161 ? 9.834 -4.718 -6.206 1.00 97.81 161 ALA A O 1
ATOM 1284 N N . GLU A 1 162 ? 7.812 -5.410 -5.524 1.00 97.62 162 GLU A N 1
ATOM 1285 C CA . GLU A 1 162 ? 7.648 -6.514 -6.459 1.00 97.62 162 GLU A CA 1
ATOM 1286 C C . GLU A 1 162 ? 6.265 -6.418 -7.096 1.00 97.62 162 GLU A C 1
ATOM 1288 O O . GLU A 1 162 ? 5.272 -6.228 -6.389 1.00 97.62 162 GLU A O 1
ATOM 1293 N N . SER A 1 163 ? 6.189 -6.533 -8.421 1.00 96.44 163 SER A N 1
ATOM 1294 C CA . SER A 1 163 ? 4.910 -6.603 -9.127 1.00 96.44 163 SER A CA 1
ATOM 1295 C C . SER A 1 163 ? 4.511 -8.052 -9.377 1.00 96.44 163 SER A C 1
ATOM 1297 O O . SER A 1 163 ? 5.357 -8.934 -9.528 1.00 96.44 163 SER A O 1
ATOM 1299 N N . ALA A 1 164 ? 3.208 -8.302 -9.425 1.00 95.31 164 ALA A N 1
ATOM 1300 C CA . ALA A 1 164 ? 2.642 -9.563 -9.861 1.00 95.31 164 ALA A CA 1
ATOM 1301 C C . ALA A 1 164 ? 1.362 -9.310 -10.660 1.00 95.31 164 ALA A C 1
ATOM 1303 O O . ALA A 1 164 ? 0.440 -8.626 -10.201 1.00 95.31 164 ALA A O 1
ATOM 1304 N N . TYR A 1 165 ? 1.298 -9.910 -11.844 1.00 93.12 165 TYR A N 1
ATOM 1305 C CA . TYR A 1 165 ? 0.109 -9.925 -12.683 1.00 93.12 165 TYR A CA 1
ATOM 1306 C C . TYR A 1 165 ? -0.473 -11.338 -12.754 1.00 93.12 165 TYR A C 1
ATOM 1308 O O . TYR A 1 165 ? 0.148 -12.263 -13.277 1.00 93.12 165 TYR A O 1
ATOM 1316 N N . TYR A 1 166 ? -1.687 -11.517 -12.232 1.00 89.81 166 TYR A N 1
ATOM 1317 C CA . TYR A 1 166 ? -2.304 -12.843 -12.094 1.00 89.81 166 TYR A CA 1
ATOM 1318 C C . TYR A 1 166 ? -3.333 -13.183 -13.186 1.00 89.81 166 TYR A C 1
ATOM 1320 O O . TYR A 1 166 ? -3.977 -14.233 -13.101 1.00 89.81 166 TYR A O 1
ATOM 1328 N N . GLY A 1 167 ? -3.523 -12.315 -14.189 1.00 90.50 167 GLY A N 1
ATOM 1329 C CA . GLY A 1 167 ? -4.501 -12.515 -15.267 1.00 90.50 167 GLY A CA 1
ATOM 1330 C C . GLY A 1 167 ? -5.903 -12.857 -14.742 1.00 90.50 167 GLY A C 1
ATOM 1331 O O . GLY A 1 167 ? -6.411 -12.201 -13.835 1.00 90.50 167 GLY A O 1
ATOM 1332 N N . ASN A 1 168 ? -6.520 -13.913 -15.281 1.00 89.12 168 ASN A N 1
ATOM 1333 C CA . ASN A 1 168 ? -7.697 -14.567 -14.697 1.00 89.12 168 ASN A CA 1
ATOM 1334 C C . ASN A 1 168 ? -7.210 -15.717 -13.790 1.00 89.12 168 ASN A C 1
ATOM 1336 O O . ASN A 1 168 ? -6.488 -16.584 -14.291 1.00 89.12 168 ASN A O 1
ATOM 1340 N N . PRO A 1 169 ? -7.553 -15.783 -12.486 1.00 86.88 169 PRO A N 1
ATOM 1341 C CA . PRO A 1 169 ? -8.634 -15.092 -11.766 1.00 86.88 169 PRO A CA 1
ATOM 1342 C C . PRO A 1 169 ? -8.285 -13.781 -11.044 1.00 86.88 169 PRO A C 1
ATOM 1344 O O . PRO A 1 169 ? -9.139 -13.263 -10.337 1.00 86.88 169 PRO A O 1
ATOM 1347 N N . GLY A 1 170 ? -7.101 -13.193 -11.225 1.00 86.44 170 GLY A N 1
ATOM 1348 C CA . GLY A 1 170 ? -6.745 -11.893 -10.625 1.00 86.44 170 GLY A CA 1
ATOM 1349 C C . GLY A 1 170 ? -7.434 -10.665 -11.237 1.00 86.44 170 GLY A C 1
ATOM 1350 O O . GLY A 1 170 ? -6.870 -9.577 -11.191 1.00 86.44 170 GLY A O 1
ATOM 1351 N N . ALA A 1 171 ? -8.595 -10.846 -11.875 1.00 90.62 171 ALA A N 1
ATOM 1352 C CA . ALA A 1 171 ? -9.371 -9.810 -12.559 1.00 90.62 171 ALA A CA 1
ATOM 1353 C C . ALA A 1 171 ? -8.564 -8.920 -13.530 1.00 90.62 171 ALA A C 1
ATOM 1355 O O . ALA A 1 171 ? -8.942 -7.775 -13.766 1.00 90.62 171 ALA A O 1
ATOM 1356 N N . TYR A 1 172 ? -7.471 -9.440 -14.106 1.00 91.56 172 TYR A N 1
ATOM 1357 C CA . TYR A 1 172 ? -6.563 -8.688 -14.984 1.00 91.56 172 TYR A CA 1
ATOM 1358 C C . TYR A 1 172 ? -5.994 -7.413 -14.326 1.00 91.56 172 TYR A C 1
ATOM 1360 O O . TYR A 1 172 ? -5.711 -6.425 -15.005 1.00 91.56 172 TYR A O 1
ATOM 1368 N N . GLN A 1 173 ? -5.831 -7.435 -13.002 1.00 93.31 173 GLN A N 1
ATOM 1369 C CA . GLN A 1 173 ? -5.196 -6.370 -12.232 1.00 93.31 173 GLN A CA 1
ATOM 1370 C C . GLN A 1 173 ? -3.709 -6.656 -12.028 1.00 93.31 173 GLN A C 1
ATOM 1372 O O . GLN A 1 173 ? -3.289 -7.814 -11.925 1.00 93.31 173 GLN A O 1
ATOM 1377 N N . THR A 1 174 ? -2.930 -5.582 -11.915 1.00 94.44 174 THR A N 1
ATOM 1378 C CA . THR A 1 174 ? -1.542 -5.658 -11.460 1.00 94.44 174 THR A CA 1
ATOM 1379 C C . THR A 1 174 ? -1.485 -5.291 -9.985 1.00 94.44 174 THR A C 1
ATOM 1381 O O . THR A 1 174 ? -2.008 -4.257 -9.555 1.00 94.44 174 THR A O 1
ATOM 1384 N N . PHE A 1 175 ? -0.828 -6.151 -9.214 1.00 96.12 175 PHE A N 1
ATOM 1385 C CA . PHE A 1 175 ? -0.580 -5.963 -7.793 1.00 96.12 175 PHE A CA 1
ATOM 1386 C C . PHE A 1 175 ? 0.882 -5.595 -7.600 1.00 96.12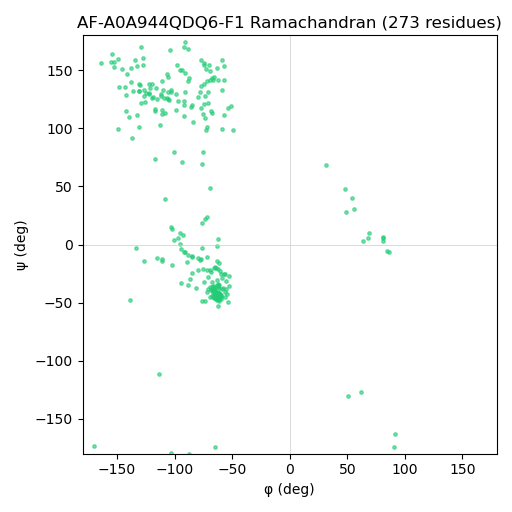 175 PHE A C 1
ATOM 1388 O O . PHE A 1 175 ? 1.762 -6.265 -8.133 1.00 96.12 175 PHE A O 1
ATOM 1395 N N . ILE A 1 176 ? 1.149 -4.548 -6.829 1.00 97.56 176 ILE A N 1
ATOM 1396 C CA . ILE A 1 176 ? 2.506 -4.172 -6.438 1.00 97.56 176 ILE A CA 1
ATOM 1397 C C . ILE A 1 176 ? 2.598 -4.297 -4.929 1.00 97.56 176 ILE A C 1
ATOM 1399 O O . ILE A 1 176 ? 1.914 -3.596 -4.184 1.00 97.56 176 ILE A O 1
ATOM 1403 N N . PHE A 1 177 ? 3.454 -5.196 -4.481 1.00 98.19 177 PHE A N 1
ATOM 1404 C CA . PHE A 1 177 ? 3.806 -5.373 -3.085 1.00 98.19 177 PHE A CA 1
ATOM 1405 C C . PHE A 1 177 ? 5.012 -4.489 -2.813 1.00 98.19 177 PHE A C 1
ATOM 1407 O O . PHE A 1 177 ? 5.952 -4.479 -3.596 1.00 98.19 177 PHE A O 1
ATOM 1414 N N . MET A 1 178 ? 4.987 -3.703 -1.744 1.00 98.25 178 MET A N 1
ATOM 1415 C CA . MET A 1 178 ? 6.003 -2.690 -1.483 1.00 98.25 178 MET A CA 1
ATOM 1416 C C . MET A 1 178 ? 6.343 -2.620 0.006 1.00 98.25 178 MET A C 1
ATOM 1418 O O . MET A 1 178 ? 5.492 -2.790 0.883 1.00 98.25 178 MET A O 1
ATOM 1422 N N . HIS A 1 179 ? 7.604 -2.319 0.287 1.00 98.12 179 HIS A N 1
ATOM 1423 C CA . HIS A 1 179 ? 8.042 -1.729 1.535 1.00 98.12 179 HIS A CA 1
ATOM 1424 C C . HIS A 1 179 ? 8.380 -0.258 1.293 1.00 98.12 179 HIS A C 1
ATOM 1426 O O . 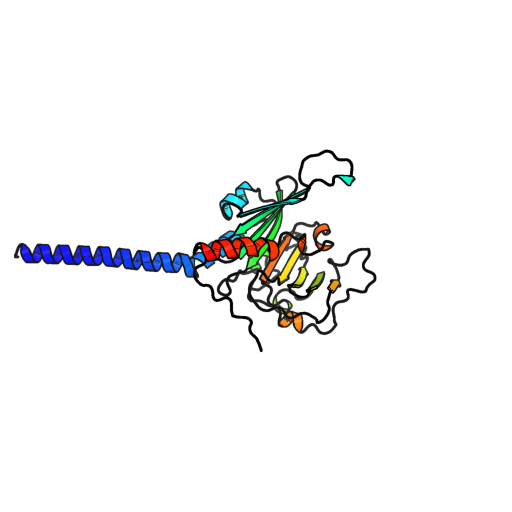HIS A 1 179 ? 9.205 0.066 0.439 1.00 98.12 179 HIS A O 1
ATOM 1432 N N . ASN A 1 180 ? 7.767 0.633 2.070 1.00 95.38 180 ASN A N 1
ATOM 1433 C CA . ASN A 1 180 ? 8.156 2.040 2.156 1.00 95.38 180 ASN A CA 1
ATOM 1434 C C . ASN A 1 180 ? 8.330 2.474 3.618 1.00 95.38 180 ASN A C 1
ATOM 1436 O O . ASN A 1 180 ? 7.958 1.748 4.541 1.00 95.38 180 ASN A O 1
ATOM 1440 N N . GLN A 1 181 ? 8.882 3.666 3.839 1.00 93.81 181 GLN A N 1
ATOM 1441 C CA . GLN A 1 181 ? 9.246 4.139 5.181 1.00 93.81 181 GLN A CA 1
ATOM 1442 C C . GLN A 1 181 ? 8.042 4.616 6.004 1.00 93.81 181 GLN A C 1
ATOM 1444 O O . GLN A 1 181 ? 8.162 4.812 7.213 1.00 93.81 181 GLN A O 1
ATOM 1449 N N . GLU A 1 182 ? 6.886 4.802 5.364 1.00 94.75 182 GLU A N 1
ATOM 1450 C CA . GLU A 1 182 ? 5.647 5.178 6.046 1.00 94.75 182 GLU A CA 1
ATOM 1451 C C . GLU A 1 182 ? 4.956 3.991 6.715 1.00 94.75 182 GLU A C 1
ATOM 1453 O O . GLU A 1 182 ? 4.156 4.173 7.640 1.00 94.75 182 GLU A O 1
ATOM 1458 N N . GLY A 1 183 ? 5.246 2.776 6.255 1.00 95.06 183 GLY A N 1
ATOM 1459 C CA . GLY A 1 183 ? 4.681 1.563 6.812 1.00 95.06 183 GLY A CA 1
ATOM 1460 C C . GLY A 1 183 ? 5.467 0.983 7.990 1.00 95.06 183 GLY A C 1
ATOM 1461 O O . GLY A 1 183 ? 6.470 1.510 8.462 1.00 95.06 183 GLY A O 1
ATOM 1462 N N . THR A 1 184 ? 4.963 -0.132 8.510 1.00 95.69 184 THR A N 1
ATOM 1463 C CA . THR A 1 184 ? 5.600 -0.908 9.580 1.00 95.69 184 THR A CA 1
ATOM 1464 C C . THR A 1 184 ? 6.529 -1.997 9.027 1.00 95.69 184 THR A C 1
ATOM 1466 O O . THR A 1 184 ? 6.562 -2.243 7.825 1.00 95.69 184 THR A O 1
ATOM 1469 N N . GLY A 1 185 ? 7.249 -2.686 9.914 1.00 96.12 185 GLY A N 1
ATOM 1470 C CA . GLY A 1 185 ? 8.146 -3.786 9.561 1.00 96.12 185 GLY A CA 1
ATOM 1471 C C . GLY A 1 185 ? 9.578 -3.342 9.275 1.00 96.12 185 GLY A C 1
ATOM 1472 O O . GLY A 1 185 ? 9.945 -2.188 9.479 1.00 96.12 185 GLY A O 1
ATOM 1473 N N . THR A 1 186 ? 10.390 -4.297 8.840 1.00 95.19 186 THR A N 1
ATOM 1474 C CA . THR A 1 186 ? 11.797 -4.108 8.477 1.00 95.19 186 THR A CA 1
ATOM 1475 C C . THR A 1 186 ? 11.959 -4.170 6.965 1.00 95.19 186 THR A C 1
ATOM 1477 O O . THR A 1 186 ? 11.245 -4.918 6.301 1.00 95.19 186 THR A O 1
ATOM 1480 N N . CYS A 1 187 ? 12.905 -3.400 6.431 1.00 94.88 187 CYS A N 1
ATOM 1481 C CA . CYS A 1 187 ? 13.360 -3.504 5.049 1.00 94.88 187 CYS A CA 1
ATOM 1482 C C . CYS A 1 187 ? 14.840 -3.837 5.066 1.00 94.88 187 CYS A C 1
ATOM 1484 O O . CYS A 1 187 ? 15.623 -3.107 5.679 1.00 94.88 187 CYS A O 1
ATOM 1486 N N . ARG A 1 188 ? 15.219 -4.900 4.369 1.00 95.12 188 ARG A N 1
ATOM 1487 C CA . ARG A 1 188 ? 16.606 -5.172 4.024 1.00 95.12 188 ARG A CA 1
ATOM 1488 C C . ARG A 1 188 ? 16.787 -4.841 2.552 1.00 95.12 188 ARG A C 1
ATOM 1490 O O . ARG A 1 188 ? 16.039 -5.325 1.711 1.00 95.12 188 ARG A O 1
ATOM 1497 N N . THR A 1 189 ? 17.742 -3.972 2.260 1.00 90.00 189 THR A N 1
ATOM 1498 C CA . THR A 1 189 ? 18.108 -3.658 0.880 1.00 90.00 189 THR A CA 1
ATOM 1499 C C . THR A 1 189 ? 18.899 -4.813 0.287 1.00 90.00 189 THR A C 1
ATOM 1501 O O . THR A 1 189 ? 19.542 -5.581 1.010 1.00 90.00 189 THR A O 1
ATOM 1504 N N . SER A 1 190 ? 18.891 -4.919 -1.035 1.00 92.31 190 SER A N 1
ATOM 1505 C CA . SER A 1 190 ? 19.686 -5.919 -1.746 1.00 92.31 190 SER A CA 1
ATOM 1506 C C . SER A 1 190 ? 21.178 -5.548 -1.823 1.00 92.31 190 SER A C 1
ATOM 1508 O O . SER A 1 190 ? 22.004 -6.296 -2.341 1.00 92.31 190 SER A O 1
ATOM 1510 N N . GLY A 1 191 ? 21.539 -4.364 -1.312 1.00 90.31 191 GLY A N 1
ATOM 1511 C CA . GLY A 1 191 ? 22.873 -3.773 -1.417 1.00 90.31 191 GLY A CA 1
ATOM 1512 C C . GLY A 1 191 ? 23.097 -3.001 -2.721 1.00 90.31 191 GLY A C 1
ATOM 1513 O O . GLY A 1 191 ? 24.128 -2.345 -2.872 1.00 90.31 191 GLY A O 1
ATOM 1514 N N . LYS A 1 192 ? 22.136 -3.033 -3.651 1.00 88.81 192 LYS A N 1
ATOM 1515 C CA . LYS A 1 192 ? 22.109 -2.176 -4.839 1.00 88.81 192 LYS A CA 1
ATOM 1516 C C . LYS A 1 192 ? 21.420 -0.848 -4.514 1.00 88.81 192 LYS A C 1
ATOM 1518 O O . LYS A 1 192 ? 20.482 -0.799 -3.728 1.00 88.81 192 LYS A O 1
ATOM 1523 N N . GLY A 1 193 ? 21.911 0.243 -5.104 1.00 87.75 193 GLY A N 1
ATOM 1524 C CA . GLY A 1 193 ? 21.308 1.571 -4.929 1.00 87.75 193 GLY A CA 1
ATOM 1525 C C . GLY A 1 193 ? 19.995 1.744 -5.698 1.00 87.75 193 GLY A C 1
ATOM 1526 O O . GLY A 1 193 ? 19.106 2.454 -5.236 1.00 87.75 193 GLY A O 1
ATOM 1527 N N . ASP A 1 194 ? 19.872 1.080 -6.848 1.00 92.62 194 ASP A N 1
ATOM 1528 C CA . ASP A 1 194 ? 18.696 1.107 -7.720 1.00 92.62 194 ASP A CA 1
ATOM 1529 C C . ASP A 1 194 ? 18.577 -0.257 -8.426 1.00 92.62 194 ASP A C 1
ATOM 1531 O O . ASP A 1 194 ? 19.585 -0.807 -8.882 1.00 92.62 194 ASP A O 1
ATOM 1535 N N . VAL A 1 195 ? 17.371 -0.818 -8.481 1.00 94.06 195 VAL A N 1
ATOM 1536 C CA . VAL A 1 195 ? 17.044 -2.077 -9.173 1.00 94.06 195 VAL A CA 1
ATOM 1537 C C . VAL A 1 195 ? 15.745 -1.867 -9.931 1.00 94.06 195 VAL A C 1
ATOM 1539 O O . VAL A 1 195 ? 14.779 -1.374 -9.357 1.00 94.06 195 VAL A O 1
ATOM 1542 N N . ARG A 1 196 ? 15.700 -2.264 -11.205 1.00 94.06 196 ARG A N 1
ATOM 1543 C CA . ARG A 1 196 ? 14.528 -2.130 -12.082 1.00 94.06 196 ARG A CA 1
ATOM 1544 C C . ARG A 1 196 ? 14.525 -3.266 -13.085 1.00 94.06 196 ARG A C 1
ATOM 1546 O O . ARG A 1 196 ? 15.241 -3.254 -14.083 1.00 94.06 196 ARG A O 1
ATOM 1553 N N . THR A 1 197 ? 13.722 -4.276 -12.799 1.00 94.38 197 THR A N 1
ATOM 1554 C CA . THR A 1 197 ? 13.648 -5.493 -13.611 1.00 94.38 197 THR A CA 1
ATOM 1555 C C . THR A 1 197 ? 12.212 -5.800 -13.999 1.00 94.38 197 THR A C 1
ATOM 1557 O O . THR A 1 197 ? 11.275 -5.426 -13.287 1.00 94.38 197 THR A O 1
ATOM 1560 N N . GLY A 1 198 ? 12.049 -6.521 -15.109 1.00 93.44 198 GLY A N 1
ATOM 1561 C CA . GLY A 1 198 ? 10.745 -6.970 -15.584 1.00 93.44 198 GLY A CA 1
ATOM 1562 C C . GLY A 1 198 ? 9.834 -5.789 -15.900 1.00 93.44 198 GLY A C 1
ATOM 1563 O O . GLY A 1 198 ? 10.221 -4.885 -16.635 1.00 93.44 198 GLY A O 1
ATOM 1564 N N . GLU A 1 199 ? 8.635 -5.772 -15.324 1.00 92.44 199 GLU A N 1
ATOM 1565 C CA . GLU A 1 199 ? 7.652 -4.711 -15.590 1.00 92.44 199 GLU A CA 1
ATOM 1566 C C . GLU A 1 199 ? 8.083 -3.307 -15.126 1.00 92.44 199 GLU A C 1
ATOM 1568 O O . GLU A 1 199 ? 7.552 -2.317 -15.627 1.00 92.44 199 GLU A O 1
ATOM 1573 N N . PHE A 1 200 ? 9.045 -3.199 -14.202 1.00 94.31 200 PHE A N 1
ATOM 1574 C CA . PHE A 1 200 ? 9.583 -1.904 -13.764 1.00 94.31 200 PHE A CA 1
ATOM 1575 C C . PHE A 1 200 ? 10.695 -1.366 -14.670 1.00 94.31 200 PHE A C 1
ATOM 1577 O O . PHE A 1 200 ? 11.101 -0.214 -14.511 1.00 94.31 200 PHE A O 1
ATOM 1584 N N . SER A 1 201 ? 11.214 -2.178 -15.596 1.00 92.31 201 SER A N 1
ATOM 1585 C CA . SER A 1 201 ? 12.241 -1.726 -16.531 1.00 92.31 201 SER A CA 1
ATOM 1586 C C . SER A 1 201 ? 11.675 -0.672 -17.482 1.00 92.31 201 SER A C 1
ATOM 1588 O O . SER A 1 201 ? 10.528 -0.750 -17.934 1.00 92.31 201 SER A O 1
ATOM 1590 N N . ARG A 1 202 ? 12.486 0.332 -17.794 1.00 88.38 202 ARG A N 1
ATOM 1591 C CA . ARG A 1 202 ? 12.172 1.372 -18.772 1.00 88.38 202 ARG A CA 1
ATOM 1592 C C . ARG A 1 202 ? 12.817 1.051 -20.120 1.00 88.38 202 ARG A C 1
ATOM 1594 O O . ARG A 1 202 ? 13.853 0.388 -20.156 1.00 88.38 202 ARG A O 1
ATOM 1601 N N . PRO A 1 203 ? 12.255 1.545 -21.238 1.00 84.62 203 PRO A N 1
ATOM 1602 C CA . PRO A 1 203 ? 12.858 1.357 -22.558 1.00 84.62 203 PRO A CA 1
ATOM 1603 C C . PRO A 1 203 ? 14.297 1.887 -22.683 1.00 84.62 203 PRO A C 1
ATOM 1605 O O . PRO A 1 203 ? 15.045 1.412 -23.532 1.00 84.62 203 PRO A O 1
ATOM 1608 N N . ASP A 1 204 ? 14.678 2.872 -21.867 1.00 86.06 204 ASP A N 1
ATOM 1609 C CA . ASP A 1 204 ? 15.996 3.511 -21.850 1.00 86.06 204 ASP A CA 1
ATOM 1610 C C . ASP A 1 204 ? 16.969 2.928 -20.808 1.00 86.06 204 ASP A C 1
ATOM 1612 O O . ASP A 1 204 ? 18.124 3.360 -20.742 1.00 86.06 204 ASP A O 1
ATOM 1616 N N . ASP A 1 205 ? 16.551 1.920 -20.033 1.00 85.88 205 ASP A N 1
ATOM 1617 C CA . ASP A 1 205 ? 17.420 1.251 -19.066 1.00 85.88 205 ASP A CA 1
ATOM 1618 C C . ASP A 1 205 ? 18.508 0.450 -19.805 1.00 85.88 205 ASP A C 1
ATOM 1620 O O . ASP A 1 205 ? 18.244 -0.545 -20.479 1.00 85.88 205 ASP A O 1
ATOM 1624 N N . LYS A 1 206 ? 19.777 0.844 -19.650 1.00 77.75 206 LYS A N 1
ATOM 1625 C CA . LYS A 1 206 ? 20.929 0.234 -20.347 1.00 77.75 206 LYS A CA 1
ATOM 1626 C C . LYS A 1 206 ? 21.382 -1.123 -19.781 1.00 77.75 206 LYS A C 1
ATOM 1628 O O . LYS A 1 206 ? 22.503 -1.551 -20.036 1.00 77.75 206 LYS A O 1
ATOM 1633 N N . GLY A 1 207 ? 20.534 -1.801 -19.008 1.00 74.38 207 GLY A N 1
ATOM 1634 C CA . GLY A 1 207 ? 20.885 -3.036 -18.293 1.00 74.38 207 GLY A CA 1
ATOM 1635 C C . GLY A 1 207 ? 21.631 -2.821 -16.969 1.00 74.38 207 GLY A C 1
ATOM 1636 O O . GLY A 1 207 ? 21.964 -3.794 -16.300 1.00 74.38 207 GLY A O 1
ATOM 1637 N N . ASP A 1 208 ? 21.834 -1.569 -16.547 1.00 78.44 208 ASP A N 1
ATOM 1638 C CA . ASP A 1 208 ? 22.551 -1.218 -15.310 1.00 78.44 208 ASP A CA 1
ATOM 1639 C C . ASP A 1 208 ? 21.756 -1.532 -14.019 1.00 78.44 208 ASP A C 1
ATOM 1641 O O . ASP A 1 208 ? 22.308 -1.501 -12.919 1.00 78.44 208 ASP A O 1
ATOM 1645 N N . TYR A 1 209 ? 20.466 -1.872 -14.140 1.00 85.00 209 TYR A N 1
ATOM 1646 C CA . TYR A 1 209 ? 19.512 -2.006 -13.029 1.00 85.00 209 TYR A CA 1
ATOM 1647 C C . TYR A 1 209 ? 19.114 -3.459 -12.705 1.00 85.00 209 TYR A C 1
ATOM 1649 O O . TYR A 1 209 ? 17.957 -3.754 -12.397 1.00 85.00 209 TYR A O 1
ATOM 1657 N N . SER A 1 210 ? 20.065 -4.393 -12.770 1.00 87.25 210 SER A N 1
ATOM 1658 C CA . SER A 1 210 ? 19.827 -5.812 -12.466 1.00 87.25 210 SER A CA 1
ATOM 1659 C C . SER A 1 210 ? 19.608 -6.076 -10.970 1.00 87.25 210 SER A C 1
ATOM 1661 O O . SER A 1 210 ? 20.355 -5.563 -10.131 1.00 87.25 210 SER A O 1
ATOM 1663 N N . ALA A 1 211 ? 18.670 -6.966 -10.636 1.00 84.62 211 ALA A N 1
ATOM 1664 C CA . ALA A 1 211 ? 18.553 -7.508 -9.283 1.00 84.62 211 ALA A CA 1
ATOM 1665 C C . ALA A 1 211 ? 19.772 -8.396 -8.950 1.00 84.62 211 ALA A C 1
ATOM 1667 O O . ALA A 1 211 ? 20.265 -9.097 -9.837 1.00 84.62 211 ALA A O 1
ATOM 1668 N N . PRO A 1 212 ? 20.276 -8.386 -7.704 1.00 86.81 212 PRO A N 1
ATOM 1669 C CA . PRO A 1 212 ? 21.341 -9.301 -7.309 1.00 86.81 212 PRO A CA 1
ATOM 1670 C C . PRO A 1 212 ? 20.837 -10.747 -7.229 1.00 86.81 212 PRO A C 1
ATOM 1672 O O . PRO A 1 212 ? 19.652 -10.988 -6.999 1.00 86.81 212 PRO A O 1
ATOM 1675 N N . GLU A 1 213 ? 21.763 -11.696 -7.395 1.00 87.38 213 GLU A N 1
ATOM 1676 C CA . GLU A 1 213 ? 21.481 -13.138 -7.315 1.00 87.38 213 GLU A CA 1
ATOM 1677 C C . GLU A 1 213 ? 21.099 -13.588 -5.897 1.00 87.38 213 GLU A C 1
ATOM 1679 O O . GLU A 1 213 ? 20.293 -14.500 -5.734 1.00 87.38 213 GLU A O 1
ATOM 1684 N N . ASP A 1 214 ? 21.660 -12.946 -4.866 1.00 90.38 214 ASP A N 1
ATOM 1685 C CA . ASP A 1 214 ? 21.280 -13.203 -3.478 1.00 90.38 214 ASP A CA 1
ATOM 1686 C C . ASP A 1 214 ? 19.907 -12.592 -3.187 1.00 90.38 214 ASP A C 1
ATOM 1688 O O . ASP A 1 214 ? 19.771 -11.376 -3.079 1.00 90.38 214 ASP A O 1
ATOM 1692 N N . GLU A 1 215 ? 18.898 -13.444 -3.025 1.00 92.12 215 GLU A N 1
ATOM 1693 C CA . GLU A 1 215 ? 17.522 -13.057 -2.715 1.00 92.12 215 GLU A CA 1
ATOM 1694 C C . GLU A 1 215 ? 17.195 -13.027 -1.210 1.00 92.12 215 GLU A C 1
ATOM 1696 O O . GLU A 1 215 ? 16.033 -12.843 -0.839 1.00 92.12 215 GLU A O 1
ATOM 1701 N N . SER A 1 216 ? 18.187 -13.172 -0.321 1.00 93.56 216 SER A N 1
ATOM 1702 C CA . SER A 1 216 ? 17.976 -13.190 1.139 1.00 93.56 216 SER A CA 1
ATOM 1703 C C . SER A 1 216 ? 17.193 -11.974 1.646 1.00 93.56 216 SER A C 1
ATOM 1705 O O . SER A 1 216 ? 16.313 -12.102 2.502 1.00 93.56 216 SER A O 1
ATOM 1707 N N . TYR A 1 217 ? 17.414 -10.804 1.043 1.00 94.50 217 TYR A N 1
ATOM 1708 C CA . TYR A 1 217 ? 16.712 -9.564 1.367 1.00 94.50 217 TYR A CA 1
ATOM 1709 C C . TYR A 1 217 ? 15.183 -9.658 1.198 1.00 94.50 217 TYR A C 1
ATOM 1711 O O . TYR A 1 217 ? 14.455 -8.994 1.942 1.00 94.50 217 TYR A O 1
ATOM 1719 N N . ARG A 1 218 ? 14.673 -10.515 0.297 1.00 96.81 218 ARG A N 1
ATOM 1720 C CA . ARG A 1 218 ? 13.227 -10.756 0.115 1.00 96.81 218 ARG A CA 1
ATOM 1721 C C . ARG A 1 218 ? 12.616 -11.459 1.323 1.00 96.81 218 ARG A C 1
ATOM 1723 O O . ARG A 1 218 ? 11.490 -11.157 1.710 1.00 96.81 218 ARG A O 1
ATOM 1730 N N . SER A 1 219 ? 13.372 -12.369 1.936 1.00 97.00 219 SER A N 1
ATOM 1731 C CA . SER A 1 219 ? 12.938 -13.128 3.115 1.00 97.00 219 SER A CA 1
ATOM 1732 C C . SER A 1 219 ? 13.008 -12.341 4.422 1.00 97.00 219 SER A C 1
ATOM 1734 O O . SER A 1 219 ? 12.416 -12.746 5.416 1.00 97.00 219 SER A O 1
ATOM 1736 N N . GLU A 1 220 ? 13.681 -11.190 4.418 1.00 96.75 220 GLU A N 1
ATOM 1737 C CA . GLU A 1 220 ? 13.863 -10.338 5.599 1.00 96.75 220 GLU A CA 1
ATOM 1738 C C . GLU A 1 220 ? 13.099 -9.007 5.519 1.00 96.75 220 GLU A C 1
ATOM 1740 O O . GLU A 1 220 ? 12.935 -8.298 6.521 1.00 96.75 220 GLU A O 1
ATOM 1745 N N . SER A 1 221 ? 12.620 -8.663 4.325 1.00 97.31 221 SER A N 1
ATOM 1746 C CA . SER A 1 221 ? 11.849 -7.452 4.075 1.00 97.31 221 SER A CA 1
ATOM 1747 C C . SER A 1 221 ? 10.362 -7.728 4.213 1.00 97.31 221 SER A C 1
ATOM 1749 O O . SER A 1 221 ? 9.794 -8.538 3.486 1.00 97.31 221 SER A O 1
ATOM 1751 N N . VAL A 1 222 ? 9.716 -7.024 5.137 1.00 98.38 222 VAL A N 1
ATOM 1752 C CA . VAL A 1 222 ? 8.269 -7.091 5.348 1.00 98.38 222 VAL A CA 1
ATOM 1753 C C . VAL A 1 222 ? 7.564 -6.267 4.280 1.00 98.38 222 VAL A C 1
ATOM 1755 O O . VAL A 1 222 ? 7.869 -5.088 4.109 1.00 98.38 222 VAL A O 1
ATOM 1758 N N . VAL A 1 223 ? 6.553 -6.835 3.631 1.00 98.50 223 VAL A N 1
ATOM 1759 C CA . VAL A 1 223 ? 5.663 -6.079 2.747 1.00 98.50 223 VAL A CA 1
ATOM 1760 C C . VAL A 1 223 ? 4.687 -5.287 3.603 1.00 98.50 223 VAL A C 1
ATOM 1762 O O . VAL A 1 223 ? 3.890 -5.861 4.348 1.00 98.50 223 VAL A O 1
ATOM 1765 N N . ASN A 1 224 ? 4.731 -3.960 3.513 1.00 98.38 224 ASN A N 1
ATOM 1766 C CA . ASN A 1 224 ? 3.893 -3.072 4.323 1.00 98.38 224 ASN A CA 1
ATOM 1767 C C . ASN A 1 224 ? 2.899 -2.247 3.509 1.00 98.38 224 ASN A C 1
ATOM 1769 O O . ASN A 1 224 ? 1.979 -1.665 4.086 1.00 98.38 224 ASN A O 1
ATOM 1773 N N . THR A 1 225 ? 3.064 -2.240 2.191 1.00 98.62 225 THR A N 1
ATOM 1774 C CA . THR A 1 225 ? 2.231 -1.523 1.242 1.00 98.62 225 THR A CA 1
ATOM 1775 C C . THR A 1 225 ? 1.794 -2.458 0.123 1.00 98.62 225 THR A C 1
ATOM 1777 O O . THR A 1 225 ? 2.587 -3.256 -0.366 1.00 98.62 225 THR A O 1
ATOM 1780 N N . ILE A 1 226 ? 0.526 -2.376 -0.266 1.00 98.31 226 ILE A N 1
ATOM 1781 C CA . ILE A 1 226 ? 0.028 -2.971 -1.508 1.00 98.31 226 ILE A CA 1
ATOM 1782 C C . ILE A 1 226 ? -0.537 -1.858 -2.375 1.00 98.31 226 ILE A C 1
ATOM 1784 O O . ILE A 1 226 ? -1.216 -0.977 -1.852 1.00 98.31 226 ILE A O 1
ATOM 1788 N N . ILE A 1 227 ? -0.258 -1.904 -3.671 1.00 97.88 227 ILE A N 1
ATOM 1789 C CA . ILE A 1 227 ? -0.869 -1.065 -4.697 1.00 97.88 227 ILE A CA 1
ATOM 1790 C C . ILE A 1 227 ? -1.641 -1.995 -5.624 1.00 97.88 227 ILE A C 1
ATOM 1792 O O . ILE A 1 227 ? -1.127 -3.035 -6.034 1.00 97.88 227 ILE A O 1
ATOM 1796 N N . VAL A 1 228 ? -2.865 -1.613 -5.953 1.00 96.75 228 VAL A N 1
ATOM 1797 C CA . VAL A 1 228 ? -3.697 -2.292 -6.940 1.00 96.75 228 VAL A CA 1
ATOM 1798 C C . VAL A 1 228 ? -3.990 -1.295 -8.040 1.00 96.75 228 VAL A C 1
ATOM 1800 O O . VAL A 1 228 ? -4.438 -0.179 -7.773 1.00 96.75 228 VAL A O 1
ATOM 1803 N N . THR A 1 229 ? -3.712 -1.689 -9.273 1.00 94.75 229 THR A N 1
ATOM 1804 C CA . THR A 1 229 ? -3.950 -0.868 -10.455 1.00 94.75 229 THR A CA 1
ATOM 1805 C C . THR A 1 229 ? -4.642 -1.693 -11.525 1.00 94.75 229 THR A C 1
ATOM 1807 O O . THR A 1 229 ? -4.492 -2.919 -11.591 1.00 94.75 229 THR A O 1
ATOM 1810 N N . TRP A 1 230 ? -5.390 -1.010 -12.387 1.00 86.19 230 TRP A N 1
ATOM 1811 C CA . TRP A 1 230 ? -5.821 -1.598 -13.648 1.00 86.19 230 TRP A CA 1
ATOM 1812 C C . TRP A 1 230 ? -4.621 -1.900 -14.566 1.00 86.19 230 TRP A C 1
ATOM 1814 O O . TRP A 1 230 ? -3.464 -1.703 -14.196 1.00 86.19 230 TRP A O 1
ATOM 1824 N N . TYR A 1 231 ? -4.898 -2.328 -15.798 1.00 69.38 231 TYR A N 1
ATOM 1825 C CA . TYR A 1 231 ? -3.954 -2.867 -16.786 1.00 69.38 231 TYR A CA 1
ATOM 1826 C C . TYR A 1 231 ? -2.873 -1.866 -17.251 1.00 69.38 231 TYR A C 1
ATOM 1828 O O . TYR A 1 231 ? -2.020 -2.183 -18.077 1.00 69.38 231 TYR A O 1
ATOM 1836 N N . SER A 1 232 ? -2.892 -0.627 -16.759 1.00 67.31 232 SER A N 1
ATOM 1837 C CA . SER A 1 232 ? -1.959 0.408 -17.189 1.00 67.31 232 SER A CA 1
ATOM 1838 C C . SER A 1 232 ? -0.550 0.159 -16.642 1.00 67.31 232 SER A C 1
ATOM 1840 O O . SER A 1 232 ? -0.214 0.553 -15.524 1.00 67.31 232 SER A O 1
ATOM 1842 N N . SER A 1 233 ? 0.314 -0.420 -17.481 1.00 65.38 233 SER A N 1
ATOM 1843 C CA . SER A 1 233 ? 1.754 -0.567 -17.219 1.00 65.38 233 SER A CA 1
ATOM 1844 C C . SER A 1 233 ? 2.477 0.773 -17.057 1.00 65.38 233 SER A C 1
ATOM 1846 O O . SER A 1 233 ? 3.576 0.821 -16.514 1.00 65.38 233 SER A O 1
ATOM 1848 N N . LYS A 1 234 ? 1.859 1.887 -17.481 1.00 77.19 234 LYS A N 1
ATOM 1849 C CA . LYS A 1 234 ? 2.480 3.219 -17.464 1.00 77.19 234 LYS A CA 1
ATOM 1850 C C . LYS A 1 234 ? 2.989 3.601 -16.076 1.00 77.19 234 LYS A C 1
ATOM 1852 O O . LYS A 1 234 ? 4.074 4.157 -15.974 1.00 77.19 234 LYS A O 1
ATOM 1857 N N . MET A 1 235 ? 2.254 3.252 -15.016 1.00 83.31 235 MET A N 1
ATOM 1858 C CA . MET A 1 235 ? 2.666 3.549 -13.640 1.00 83.31 235 MET A CA 1
ATOM 1859 C C . MET A 1 235 ? 3.995 2.875 -13.263 1.00 83.31 235 MET A C 1
ATOM 1861 O O . MET A 1 235 ? 4.816 3.490 -12.585 1.00 83.31 235 MET A O 1
ATOM 1865 N N . LEU A 1 236 ? 4.228 1.646 -13.733 1.00 85.56 236 LEU A N 1
ATOM 1866 C CA . LEU A 1 236 ? 5.405 0.839 -13.387 1.00 85.56 236 LEU A CA 1
ATOM 1867 C C . LEU A 1 236 ? 6.703 1.421 -13.959 1.00 85.56 236 LEU A C 1
ATOM 1869 O O . LEU A 1 236 ? 7.768 1.212 -13.390 1.00 85.56 236 LEU A O 1
ATOM 1873 N N . HIS A 1 237 ? 6.614 2.208 -15.033 1.00 84.38 237 HIS A N 1
ATOM 1874 C CA . HIS A 1 237 ? 7.775 2.853 -15.646 1.00 84.38 237 HIS A CA 1
ATOM 1875 C C . HIS A 1 237 ? 8.156 4.181 -14.978 1.00 84.38 237 HIS A C 1
ATOM 1877 O O . HIS A 1 237 ? 9.220 4.726 -15.270 1.00 84.38 237 HIS A O 1
ATOM 1883 N N . HIS A 1 238 ? 7.333 4.725 -14.081 1.00 82.69 238 HIS A N 1
ATOM 1884 C CA . HIS A 1 238 ? 7.662 5.958 -13.369 1.00 82.69 238 HIS A CA 1
ATOM 1885 C C . HIS A 1 238 ? 8.452 5.698 -12.077 1.00 82.69 238 HIS A C 1
ATOM 1887 O O . HIS A 1 238 ? 8.615 4.566 -11.632 1.00 82.69 238 HIS A O 1
ATOM 1893 N N . GLU A 1 239 ? 8.999 6.757 -11.479 1.00 85.94 239 GLU A N 1
ATOM 1894 C CA . GLU A 1 239 ? 9.635 6.665 -10.161 1.00 85.94 239 GLU A CA 1
ATOM 1895 C C . GLU A 1 239 ? 8.583 6.422 -9.074 1.00 85.94 239 GLU A C 1
ATOM 1897 O O . GLU A 1 239 ? 7.453 6.906 -9.187 1.00 85.94 239 GLU A O 1
ATOM 1902 N N . TRP A 1 240 ? 8.942 5.715 -8.002 1.00 87.88 240 TRP A N 1
ATOM 1903 C CA . TRP A 1 240 ? 7.982 5.320 -6.965 1.00 87.88 240 TRP A CA 1
ATOM 1904 C C . TRP A 1 240 ? 7.278 6.505 -6.286 1.00 87.88 240 TRP A C 1
ATOM 1906 O O . TRP A 1 240 ? 6.155 6.371 -5.809 1.00 87.88 240 TRP A O 1
ATOM 1916 N N . GLN A 1 241 ? 7.901 7.685 -6.274 1.00 89.06 241 GLN A N 1
ATOM 1917 C CA . GLN A 1 241 ? 7.334 8.932 -5.752 1.00 89.06 241 GLN A CA 1
ATOM 1918 C C . GLN A 1 241 ? 6.118 9.411 -6.557 1.00 89.06 241 GLN A C 1
ATOM 1920 O O . GLN A 1 241 ? 5.333 10.218 -6.070 1.00 89.06 241 GLN A O 1
ATOM 1925 N N . SER A 1 242 ? 5.969 8.932 -7.790 1.00 89.50 242 SER A N 1
ATOM 1926 C CA . SER A 1 242 ? 4.804 9.196 -8.631 1.00 89.50 242 SER A CA 1
ATOM 1927 C C . SER A 1 242 ? 3.716 8.134 -8.487 1.00 89.50 242 SER A C 1
ATOM 1929 O O . SER A 1 242 ? 2.650 8.287 -9.079 1.00 89.50 242 SER A O 1
ATOM 1931 N N . TRP A 1 243 ? 3.949 7.046 -7.749 1.00 93.69 243 TRP A N 1
ATOM 1932 C CA . TRP A 1 243 ? 2.921 6.042 -7.484 1.00 93.69 243 TRP A CA 1
ATOM 1933 C C . TRP A 1 243 ? 1.918 6.585 -6.459 1.00 93.69 243 TRP A C 1
ATOM 1935 O O . TRP A 1 243 ? 2.275 7.442 -5.648 1.00 93.69 243 TRP A O 1
ATOM 1945 N N . PRO A 1 244 ? 0.665 6.099 -6.447 1.00 94.62 244 PRO A N 1
ATOM 1946 C CA . PRO A 1 244 ? -0.333 6.523 -5.476 1.00 94.62 244 PRO A CA 1
ATOM 1947 C C . PRO A 1 244 ? -0.046 5.868 -4.126 1.00 94.62 244 PRO A C 1
ATOM 1949 O O . PRO A 1 244 ? -0.765 4.969 -3.709 1.00 94.62 244 PRO A O 1
ATOM 1952 N N . VAL A 1 245 ? 1.033 6.267 -3.455 1.00 95.69 245 VAL A N 1
ATOM 1953 C CA . VAL A 1 245 ? 1.494 5.709 -2.175 1.00 95.69 245 VAL A CA 1
ATOM 1954 C C . VAL A 1 245 ? 1.706 6.798 -1.135 1.00 95.69 245 VAL A C 1
ATOM 1956 O O . VAL A 1 245 ? 1.853 7.976 -1.453 1.00 95.69 245 VAL A O 1
ATOM 1959 N N . ALA A 1 246 ? 1.721 6.413 0.140 1.00 93.88 246 ALA A N 1
ATOM 1960 C CA . ALA A 1 246 ? 2.076 7.343 1.202 1.00 93.88 246 ALA A CA 1
ATOM 1961 C C . ALA A 1 246 ? 3.579 7.655 1.155 1.00 93.88 246 ALA A C 1
ATOM 1963 O O . ALA A 1 246 ? 4.406 6.750 1.265 1.00 93.88 246 ALA A O 1
ATOM 1964 N N . ILE A 1 247 ? 3.925 8.937 1.018 1.00 91.56 247 ILE A N 1
ATOM 1965 C CA . ILE A 1 247 ? 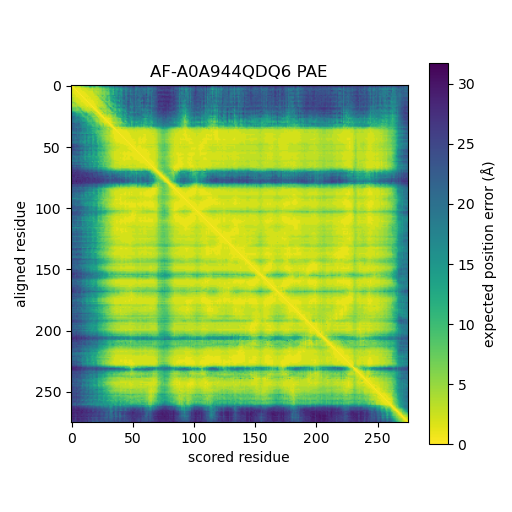5.314 9.404 0.925 1.00 91.56 247 ILE A CA 1
ATOM 1966 C C . ILE A 1 247 ? 5.688 10.168 2.194 1.00 91.56 247 ILE A C 1
ATOM 1968 O O . ILE A 1 247 ? 4.965 11.070 2.628 1.00 91.56 247 ILE A O 1
ATOM 1972 N N . THR A 1 248 ? 6.854 9.853 2.761 1.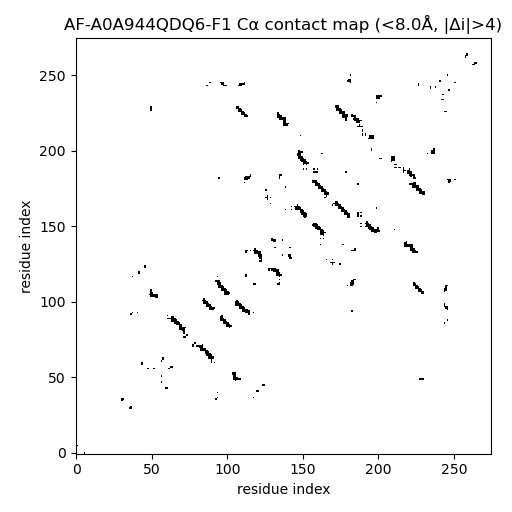00 89.31 248 THR A N 1
ATOM 1973 C CA . THR A 1 248 ? 7.323 10.431 4.028 1.00 89.31 248 THR A CA 1
ATOM 1974 C C . THR A 1 248 ? 7.346 11.946 4.047 1.00 89.31 248 THR A C 1
ATOM 1976 O O . THR A 1 248 ? 6.898 12.544 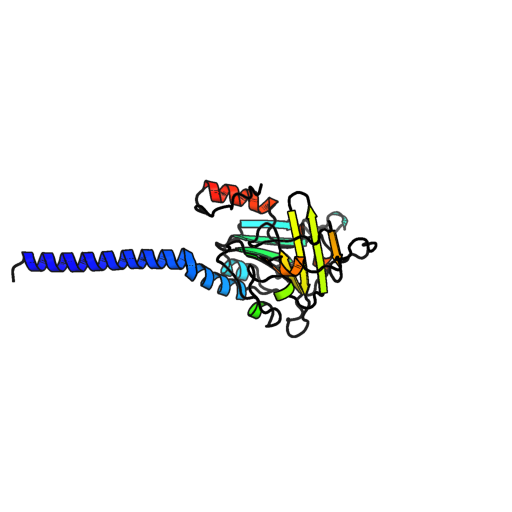5.026 1.00 89.31 248 THR A O 1
ATOM 1979 N N . ASP A 1 249 ? 7.801 12.590 2.977 1.00 86.50 249 ASP A N 1
ATOM 1980 C CA . ASP A 1 249 ? 7.886 14.052 2.943 1.00 86.50 249 ASP A CA 1
ATOM 1981 C C . ASP A 1 249 ? 6.511 14.722 3.077 1.00 86.50 249 ASP A C 1
ATOM 1983 O O . ASP A 1 249 ? 6.384 15.729 3.779 1.00 86.50 249 ASP A O 1
ATOM 1987 N N . GLN A 1 250 ? 5.465 14.111 2.515 1.00 86.94 250 GLN A N 1
ATOM 1988 C CA . GLN A 1 250 ? 4.084 14.575 2.661 1.00 86.94 250 GLN A CA 1
ATOM 1989 C C . GLN A 1 250 ? 3.538 14.270 4.066 1.00 86.94 250 GLN A C 1
ATOM 1991 O O . GLN A 1 250 ? 3.016 15.154 4.755 1.00 86.94 250 GLN A O 1
ATOM 1996 N N . MET A 1 251 ? 3.706 13.032 4.544 1.00 89.38 251 MET A N 1
ATOM 1997 C CA . MET A 1 251 ? 3.123 12.589 5.818 1.00 89.38 251 MET A CA 1
ATOM 1998 C C . MET A 1 251 ? 3.790 13.226 7.040 1.00 89.38 251 MET A C 1
ATOM 2000 O O . MET A 1 251 ? 3.147 13.428 8.076 1.00 89.38 251 MET A O 1
ATOM 2004 N N . ARG A 1 252 ? 5.068 13.609 6.943 1.00 85.06 252 ARG A N 1
ATOM 2005 C CA . ARG A 1 252 ? 5.847 14.168 8.058 1.00 85.06 252 ARG A CA 1
ATOM 2006 C C . ARG A 1 252 ? 5.227 15.432 8.649 1.00 85.06 252 ARG A C 1
ATOM 2008 O O . ARG A 1 252 ? 5.276 15.618 9.871 1.00 85.06 252 ARG A O 1
ATOM 2015 N N . LEU A 1 253 ? 4.644 16.296 7.819 1.00 81.00 253 LEU A N 1
ATOM 2016 C CA . LEU A 1 253 ? 3.969 17.513 8.283 1.00 81.00 253 LEU A CA 1
ATOM 2017 C C . LEU A 1 253 ? 2.727 17.169 9.109 1.00 81.00 253 LEU A C 1
ATOM 2019 O O . LEU A 1 253 ? 2.563 17.668 10.229 1.00 81.00 253 LEU A O 1
ATOM 2023 N N . LEU A 1 254 ? 1.911 16.240 8.610 1.00 83.94 254 LEU A N 1
ATOM 2024 C CA . LEU A 1 254 ? 0.717 15.778 9.306 1.00 83.94 254 LEU A CA 1
ATOM 2025 C C . LEU A 1 254 ? 1.068 15.032 10.596 1.00 83.94 254 LEU A C 1
ATOM 2027 O O . LEU A 1 254 ? 0.430 15.255 11.621 1.00 83.94 254 LEU A O 1
ATOM 2031 N N . HIS A 1 255 ? 2.126 14.223 10.607 1.00 80.62 255 HIS A N 1
ATOM 2032 C CA . HIS A 1 255 ? 2.608 13.569 11.822 1.00 80.62 255 HIS A CA 1
ATOM 2033 C C . HIS A 1 255 ? 3.016 14.563 12.908 1.00 80.62 255 HIS A C 1
ATOM 2035 O O . HIS A 1 255 ? 2.656 14.381 14.076 1.00 80.62 255 HIS A O 1
ATOM 2041 N N . ARG A 1 256 ? 3.728 15.639 12.547 1.00 78.56 256 ARG A N 1
ATOM 2042 C CA . ARG A 1 256 ? 4.079 16.710 13.494 1.00 78.56 256 ARG A CA 1
ATOM 2043 C C . ARG A 1 256 ? 2.829 17.381 14.058 1.00 78.56 256 ARG A C 1
ATOM 2045 O O . ARG A 1 256 ? 2.744 17.572 15.273 1.00 78.56 256 ARG A O 1
ATOM 2052 N N . TYR A 1 257 ? 1.855 17.678 13.200 1.00 77.88 257 TYR A N 1
ATOM 2053 C CA . TYR A 1 257 ? 0.578 18.260 13.604 1.00 77.88 257 TYR A CA 1
ATOM 2054 C C . TYR A 1 257 ? -0.207 17.329 14.548 1.00 77.88 257 TYR A C 1
ATOM 2056 O O . TYR A 1 257 ? -0.517 17.707 15.680 1.00 77.88 257 TYR A O 1
ATOM 2064 N N . GLN A 1 258 ? -0.419 16.070 14.148 1.00 77.81 258 GLN A N 1
ATOM 2065 C CA . GLN A 1 258 ? -1.121 15.047 14.932 1.00 77.81 258 GLN A CA 1
ATOM 2066 C C . GLN A 1 258 ? -0.456 14.786 16.291 1.00 77.81 258 GLN A C 1
ATOM 2068 O O . GLN A 1 258 ? -1.153 14.598 17.290 1.00 77.81 258 GLN A O 1
ATOM 2073 N N . LYS A 1 259 ? 0.885 14.786 16.350 1.00 72.31 259 LYS A N 1
ATOM 2074 C CA . LYS A 1 259 ? 1.644 14.636 17.602 1.00 72.31 259 LYS A CA 1
ATOM 2075 C C . LYS A 1 259 ? 1.438 15.837 18.522 1.00 72.31 259 LYS A C 1
ATOM 2077 O O . LYS A 1 259 ? 1.184 15.646 19.709 1.00 72.31 259 LYS A O 1
ATOM 2082 N N . LYS A 1 260 ? 1.507 17.062 17.986 1.00 74.31 260 LYS A N 1
ATOM 2083 C CA . LYS A 1 260 ? 1.298 18.300 18.756 1.00 74.31 260 LYS A CA 1
ATOM 2084 C C . LYS A 1 260 ? -0.117 18.377 19.339 1.00 74.31 260 LYS A C 1
ATOM 2086 O O . LYS A 1 260 ? -0.289 18.932 20.414 1.00 74.31 260 LYS A O 1
ATOM 2091 N N . HIS A 1 261 ? -1.114 17.843 18.634 1.00 70.12 261 HIS A N 1
ATOM 2092 C CA . HIS A 1 261 ? -2.534 17.970 18.995 1.00 70.12 261 HIS A CA 1
ATOM 2093 C C . HIS A 1 261 ? -3.112 16.701 19.650 1.00 70.12 261 HIS A C 1
ATOM 2095 O O . HIS A 1 261 ? -4.325 16.555 19.771 1.00 70.12 261 HIS A O 1
ATOM 2101 N N . GLY A 1 262 ? -2.261 15.755 20.066 1.00 58.88 262 GLY A N 1
A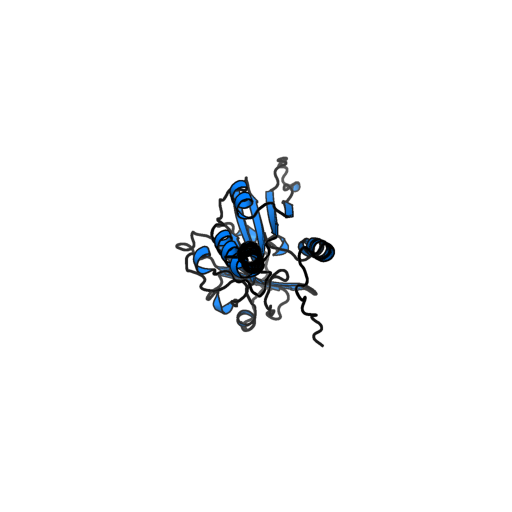TOM 2102 C CA . GLY A 1 262 ? -2.682 14.563 20.814 1.00 58.88 262 GLY A CA 1
ATOM 2103 C C . GLY A 1 262 ? -3.523 13.549 20.027 1.00 58.88 262 GLY A C 1
ATOM 2104 O O . GLY A 1 262 ? -3.958 12.553 20.602 1.00 58.88 262 GLY A O 1
ATOM 2105 N N . TRP A 1 263 ? -3.718 13.745 18.719 1.00 56.50 263 TRP A N 1
ATOM 2106 C CA . TRP A 1 263 ? -4.490 12.846 17.850 1.00 56.50 263 TRP A CA 1
ATOM 2107 C C . TRP A 1 263 ? -3.867 11.450 17.734 1.00 56.50 263 TRP A C 1
ATOM 2109 O O . TRP A 1 263 ? -4.577 10.453 17.619 1.00 56.50 263 TRP A O 1
ATOM 2119 N N . ARG A 1 264 ? -2.536 11.358 17.836 1.00 53.69 264 ARG A N 1
ATOM 2120 C CA . ARG A 1 264 ? -1.797 10.098 17.996 1.00 53.69 264 ARG A CA 1
ATOM 2121 C C . ARG A 1 264 ? -1.065 10.106 19.336 1.00 53.69 264 ARG A C 1
ATOM 2123 O O . ARG A 1 264 ? 0.148 10.290 19.393 1.00 53.69 264 ARG A O 1
ATOM 2130 N N . GLY A 1 265 ? -1.798 9.945 20.435 1.00 42.16 265 GLY A N 1
ATOM 2131 C CA . GLY A 1 265 ? -1.192 9.751 21.753 1.00 42.16 265 GLY A CA 1
ATOM 2132 C C . GLY A 1 265 ? -0.142 8.630 21.725 1.00 42.16 265 GLY A C 1
ATOM 2133 O O . GLY A 1 265 ? -0.467 7.495 21.385 1.00 42.16 265 GLY A O 1
ATOM 2134 N N . LYS A 1 266 ? 1.113 8.987 22.045 1.00 44.09 266 LYS A N 1
ATOM 2135 C CA . LYS A 1 266 ? 2.259 8.116 22.377 1.00 44.09 266 LYS A CA 1
ATOM 2136 C C . LYS A 1 266 ? 2.262 6.740 21.678 1.00 44.09 266 LYS A C 1
ATOM 2138 O O . LYS A 1 266 ? 2.144 5.710 22.336 1.00 44.09 266 LYS A O 1
ATOM 2143 N N . ARG A 1 267 ? 2.463 6.692 20.357 1.00 46.19 267 ARG A N 1
ATOM 2144 C CA . ARG A 1 267 ? 3.095 5.508 19.750 1.00 46.19 267 ARG A CA 1
ATOM 2145 C C . ARG A 1 267 ? 4.597 5.721 19.841 1.00 46.19 267 ARG A C 1
ATOM 2147 O O . ARG A 1 267 ? 5.101 6.720 19.337 1.00 46.19 267 ARG A O 1
ATOM 2154 N N . SER A 1 268 ? 5.257 4.825 20.564 1.00 39.56 268 SER A N 1
ATOM 2155 C CA . SER A 1 268 ? 6.704 4.677 20.620 1.00 39.56 268 SER A CA 1
ATOM 2156 C C . SER A 1 268 ? 7.248 4.632 19.194 1.00 39.56 268 SER A C 1
ATOM 2158 O O . SER A 1 268 ? 7.189 3.595 18.535 1.00 39.56 268 SER A O 1
ATOM 2160 N N . LEU A 1 269 ? 7.744 5.768 18.709 1.00 39.38 269 LEU A N 1
ATOM 2161 C CA . LEU A 1 269 ? 8.857 5.732 17.779 1.00 39.38 269 LEU A CA 1
ATOM 2162 C C . LEU A 1 269 ? 9.932 4.977 18.552 1.00 39.38 269 LEU A C 1
ATOM 2164 O O . LEU A 1 269 ? 10.338 5.432 19.620 1.00 39.38 269 LEU A O 1
ATOM 2168 N N . GLY A 1 270 ? 10.254 3.764 18.107 1.00 38.50 270 GLY A N 1
ATOM 2169 C CA . GLY A 1 270 ? 11.488 3.137 18.539 1.00 38.50 270 GLY A CA 1
ATOM 2170 C C . GLY A 1 270 ? 12.574 4.148 18.230 1.00 38.50 270 GLY A C 1
ATOM 2171 O O . GLY A 1 270 ? 12.706 4.566 17.079 1.00 38.50 270 GLY A O 1
ATOM 2172 N N . ASP A 1 271 ? 13.250 4.626 19.267 1.00 36.56 271 AS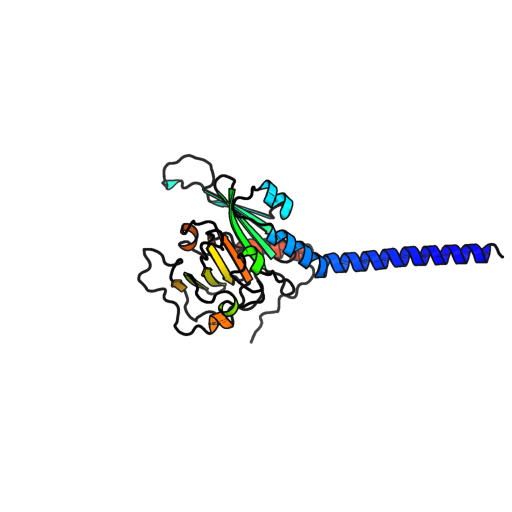P A N 1
ATOM 2173 C CA . ASP A 1 271 ? 14.456 5.407 19.099 1.00 36.56 271 ASP A CA 1
ATOM 2174 C C . ASP A 1 271 ? 15.419 4.501 18.333 1.00 36.56 271 ASP A C 1
ATOM 2176 O O . ASP A 1 271 ? 16.011 3.580 18.890 1.00 36.56 271 ASP A O 1
ATOM 2180 N N . GLY A 1 272 ? 15.503 4.719 17.021 1.00 36.38 272 GLY A N 1
ATOM 2181 C CA . GLY A 1 272 ? 16.463 4.097 16.120 1.00 36.38 272 GLY A CA 1
ATOM 2182 C C . GLY A 1 272 ? 17.874 4.609 16.387 1.00 36.38 272 GLY A C 1
ATOM 2183 O O . GLY A 1 272 ? 18.564 5.009 15.461 1.00 36.38 272 GLY A O 1
ATOM 2184 N N . ASN A 1 273 ? 18.292 4.609 17.652 1.00 33.66 273 ASN A N 1
ATOM 2185 C CA . ASN A 1 273 ? 19.686 4.689 18.047 1.00 33.66 273 ASN A CA 1
ATOM 2186 C C . ASN A 1 273 ? 20.191 3.257 18.230 1.00 33.66 273 ASN A C 1
ATOM 2188 O O . ASN A 1 273 ? 20.428 2.794 19.346 1.00 33.66 273 ASN A O 1
ATOM 2192 N N . GLY A 1 274 ? 20.337 2.559 17.104 1.00 36.00 274 GLY A N 1
ATOM 2193 C CA . GLY A 1 274 ? 21.357 1.527 17.001 1.00 36.00 274 GLY A CA 1
ATOM 2194 C C . GLY A 1 274 ? 22.709 2.232 17.031 1.00 36.00 274 GLY A C 1
ATOM 2195 O O . GLY A 1 274 ? 23.003 3.039 16.151 1.00 36.00 274 GLY A O 1
ATOM 2196 N N . LYS A 1 275 ? 23.464 1.994 18.103 1.00 34.16 275 LYS A N 1
ATOM 2197 C CA . LYS A 1 275 ? 24.924 2.052 18.035 1.00 34.16 275 LYS A CA 1
ATOM 2198 C C . LYS A 1 275 ? 25.426 0.967 17.093 1.00 34.16 275 LYS A C 1
ATOM 2200 O O . LYS A 1 275 ? 24.751 -0.086 17.040 1.00 34.16 275 LYS A O 1
#

pLDDT: mean 85.27, std 15.25, range [33.66, 98.62]

Mean predicted aligned error: 8.84 Å

Secondary structure (DSSP, 8-state):
--HHHHHHHHHHHHHHHHHHHHHHHHHHHHHHHTHHHHHHHHHHHTT--TT-BHHHHHHHH-S-SEEEEEPP-GGGT------SEEEEEEE-SSEEEEEEEETTEEEEEEEEE--TT--EE-TTTTTTSS-SEETTSBHHHH-SS-SEEEEEE-SS-EEEEEEEE-TTTTTT-EEEEEE-TTSSS-----S-SEEEEETT--TT--S--PPPS--HHHHHPBP-EEEEE-S-GGGGGS-GGGSSS--HHHHHHHHHHHHHTTTTTT---------

Radius of gyration: 23.37 Å; Cα contacts (8 Å, |Δi|>4): 482; chains: 1; bounding box: 64×40×84 Å

Foldseek 3Di:
DDPVVVVVVVVVVVVVVVVCVVVVVVVVVCCCLPVVVLVLVLVLVLPDDFFDAPVVNCVSQNAFPDKDFAADPVVVPPPPRDTQKIWGWGDDSFWIKIFIDGPRTGFKIKIFGAHLNHWHACCSLQVNQFGDIASPAFQVRGPVDFQKWKWADDPVWTKIKTWDQDCPPSVRKIKIFMDTPNHHFDADDQPDRIAITHLLDDPPPPVPRHRDPDPVRRRRGGRRMMMIGHNDSVLSPDDPVPGRDDDCVVCVVVVVVCVVVVVPPDDDPPPPPDD

Nearest PDB structures (foldseek):
  3d4e-assembly1_A  TM=4.227E-01  e=6.855E-04  Streptococcus mutans
  4h0a-assembly2_B  TM=5.219E-01  e=5.985E-03  Staphylococcus aureus subsp. aureus Mu50
  4h0a-assembly1_A  TM=5.134E-01  e=6.729E-03  Staphylococcus aureus subsp. aureus Mu50
  2ol7-assembly2_B  TM=3.256E-01  e=2.972E+00  Borreliella burgdorferi
  7snx-assembly1_A  TM=2.366E-01  e=3.542E+00  Oplophorus gracilirostris

Solvent-accessible surface area (backbone atoms only — not comparable to full-atom values): 15056 Å² total; per-residue (Å²): 133,58,72,69,58,55,51,52,52,53,51,50,52,52,50,52,54,51,51,51,50,51,53,49,51,52,52,49,51,50,36,52,74,44,66,50,38,50,57,53,48,46,58,51,59,70,68,66,56,74,66,39,45,60,69,59,50,34,73,68,75,45,79,58,79,44,76,49,72,44,68,46,64,72,88,73,74,58,86,56,89,57,54,66,31,40,36,39,31,31,81,53,97,42,30,40,36,20,36,27,27,43,96,74,26,25,47,29,34,20,42,29,27,50,29,76,90,41,68,38,73,32,28,76,80,37,60,65,69,26,71,42,34,43,24,66,32,23,40,58,65,43,46,90,74,59,52,15,40,38,35,41,47,56,100,88,46,60,35,41,34,36,30,39,70,52,40,85,73,32,79,49,28,37,38,34,42,22,28,49,83,59,28,26,73,48,80,45,73,77,81,59,55,50,26,36,28,62,60,35,40,46,97,82,60,87,69,83,27,62,73,68,89,71,60,66,30,35,66,56,16,21,26,8,26,44,34,44,31,48,76,65,60,70,66,44,54,49,62,74,89,76,44,53,57,80,48,55,82,69,48,51,60,53,51,52,49,33,52,76,69,54,75,54,68,85,71,82,72,74,78,84,72,76,127